Protein AF-A0A149TUA4-F1 (afdb_monomer)

Radius of gyration: 22.7 Å; Cα contacts (8 Å, |Δi|>4): 464; chains: 1; bounding box: 85×63×54 Å

Solvent-accessible surface area (backbone atoms only — not comparable to full-atom values): 13149 Å² total; per-residue (Å²): 139,83,87,82,83,81,81,80,81,78,75,79,75,77,74,71,76,77,72,70,67,39,55,38,38,35,31,38,40,25,55,57,90,46,49,30,41,34,38,45,24,67,54,89,52,27,40,28,91,85,12,25,35,25,45,64,91,70,74,47,81,43,55,36,37,48,37,44,68,85,44,35,42,36,38,35,92,88,65,31,35,36,47,32,33,51,34,55,94,85,62,83,84,56,40,87,91,70,36,51,24,39,34,42,34,37,35,42,98,95,44,76,36,51,29,46,30,40,58,71,51,68,54,69,33,36,88,68,33,75,48,56,82,45,33,91,57,44,43,68,67,58,33,48,52,47,40,50,27,51,56,20,54,76,66,72,33,56,77,64,20,42,76,30,45,30,67,61,28,37,34,37,68,88,51,98,67,60,48,75,33,72,43,57,67,55,43,52,76,44,36,68,77,53,56,24,75,68,34,48,52,49,51,72,75,34,55,68,60,90,57,55,73,57,97,52,25,38,27,34,52,93,59,39,30,32,28,43,74,73,25,36,38,38,36,47,42,55,134

pLDDT: mean 90.66, std 15.34, range [35.31, 98.75]

Nearest PDB structures (foldseek):
  4ovm-assembly4_G  TM=5.210E-01  e=1.523E-01  Streptomyces carzinostaticus subsp. neocarzinostaticus
  6uad-assembly1_A  TM=5.335E-01  e=2.272E-01  Comamonas testosteroni
  4ovm-assembly5_I  TM=5.066E-01  e=6.727E-01  Streptomyces carzinostaticus subsp. neocarzinostaticus
  5ien-assembly1_A  TM=4.820E-01  e=5.668E-01  synthetic construct
  3d9r-assembly2_D  TM=6.944E-01  e=5.259E+00  Pectobacterium atrosepticum

Sequence (239 aa):
MTVFLIGFSTHISCQAHAEDLRAFTDYAGAIGEIPIGMTVFVSGNKIADGSHYYYRKYLKDIPLTGTAGTELHLTEPGGGVFVLHYVDNNSSPVTAENSTGLAGTWSGNGHTLPVKLDLQSGGSYILGRRYADITNKSDAQFEEPIKGFYYATIGGRPADAARFVAFPLRVNTGSPKPLMIHNASELQQKWKSIFSPAWLKALAAASPHDLSTTKGQAMIGAGLAFFGDDGLEVVNAIP

Secondary structure (DSSP, 8-state):
---------------------EEEEEEEEEETTEEEEEEEEEETTEEPTT-EEEETTT--EEE-EEEESSEEEEE-TTS-EEEEEEE-SS-SS--TTT-SEEEEEEEETTEEEEEEEEEEEEEEE-TT-TTTTT-SS-HHHHHHHHHHHHHHHHTT-HHHHGGGEEEEEEEE-SSSSPEEE-SHHHHHHTHHHHS-HHHHHHHHTS-SSS-EEETTEEEETTTTEEEETTEEEEEE---

Foldseek 3Di:
DDDDDDDDDPPPPPPPPPQPKFKKWKKWDDFAHFTKIWIFTDDPFWTDPPTFMDGLVVLDTFHWTATHDQWTWIATPQGKIDTKGFDDDDDPPGDPVRGQWIWGWIDHPNDITTDTIGTDDMDIDRRQCLLVLFDPDGQCVQLPLLVQLLCCLLVVNLLSNQQQADPQAWEAAVDPDTDTRGGSVSCVVCVCVQCPPVLSVLSVVWGSHPFDDDPNWTAINNRQWTAGSRGTRYGYGDD

Organism: NCBI:txid446692

Structure (mmCIF, N/CA/C/O backbone):
data_AF-A0A149TUA4-F1
#
_entry.id   AF-A0A149TUA4-F1
#
loop_
_atom_site.group_PDB
_atom_site.id
_atom_site.type_symbol
_atom_site.label_atom_id
_atom_site.label_alt_id
_atom_site.label_comp_id
_atom_site.label_asym_id
_atom_site.label_entity_id
_atom_site.label_seq_id
_atom_site.pdbx_PDB_ins_code
_atom_site.Cartn_x
_atom_site.Cartn_y
_atom_site.Cartn_z
_atom_site.occupancy
_atom_site.B_iso_or_equiv
_atom_site.auth_seq_id
_atom_site.auth_comp_id
_atom_site.auth_asym_id
_atom_site.auth_atom_id
_atom_site.pdbx_PDB_model_num
ATOM 1 N N . MET A 1 1 ? 63.892 -41.102 17.625 1.00 40.00 1 MET A N 1
ATOM 2 C CA . MET A 1 1 ? 62.924 -40.910 16.526 1.00 40.00 1 MET A CA 1
ATOM 3 C C . MET A 1 1 ? 61.594 -40.600 17.186 1.00 40.00 1 MET A C 1
ATOM 5 O O . MET A 1 1 ? 60.976 -41.498 17.738 1.00 40.00 1 MET A O 1
ATOM 9 N N . THR A 1 2 ? 61.259 -39.316 17.286 1.00 35.31 2 THR A N 1
ATOM 10 C CA . THR A 1 2 ? 60.176 -38.801 18.135 1.00 35.31 2 THR A CA 1
ATOM 11 C C . THR A 1 2 ? 59.091 -38.260 17.217 1.00 35.31 2 THR A C 1
ATOM 13 O O . THR A 1 2 ? 59.350 -37.335 16.452 1.00 35.31 2 THR A O 1
ATOM 16 N N . VAL A 1 3 ? 57.911 -38.877 17.241 1.00 37.59 3 VAL A N 1
ATOM 17 C CA . VAL A 1 3 ? 56.761 -38.482 16.419 1.00 37.59 3 VAL A CA 1
ATOM 18 C C . VAL A 1 3 ? 55.949 -37.452 17.201 1.00 37.59 3 VAL A C 1
ATOM 20 O O . VAL A 1 3 ? 55.395 -37.765 18.251 1.00 37.59 3 VAL A O 1
ATOM 23 N N . PHE A 1 4 ? 55.904 -36.220 16.697 1.00 36.66 4 PHE A N 1
ATOM 24 C CA . PHE A 1 4 ? 55.015 -35.163 17.177 1.00 36.66 4 PHE A CA 1
ATOM 25 C C . PHE A 1 4 ? 53.675 -35.276 16.436 1.00 36.66 4 PHE A C 1
ATOM 27 O O . PHE A 1 4 ? 53.628 -35.108 15.218 1.00 36.66 4 PHE A O 1
ATOM 34 N N . LEU A 1 5 ? 52.590 -35.563 17.159 1.00 39.19 5 LEU A N 1
ATOM 35 C CA . LEU A 1 5 ? 51.223 -35.422 16.652 1.00 39.19 5 LEU A CA 1
ATOM 36 C C . LEU A 1 5 ? 50.785 -33.961 16.820 1.00 39.19 5 LEU A C 1
ATOM 38 O O . LEU A 1 5 ? 50.593 -33.490 17.939 1.00 39.19 5 LEU A O 1
ATOM 42 N N . ILE A 1 6 ? 50.629 -33.251 15.703 1.00 48.09 6 ILE A N 1
ATOM 43 C CA . ILE A 1 6 ? 50.009 -31.923 15.649 1.00 48.09 6 ILE A CA 1
ATOM 44 C C . ILE A 1 6 ? 48.502 -32.140 15.495 1.00 48.09 6 ILE A C 1
ATOM 46 O O . ILE A 1 6 ? 48.032 -32.592 14.452 1.00 48.09 6 ILE A O 1
ATOM 50 N N . GLY A 1 7 ? 47.749 -31.859 16.559 1.00 37.53 7 GLY A N 1
ATOM 51 C CA . GLY A 1 7 ? 46.291 -31.827 16.525 1.00 37.53 7 GLY A CA 1
ATOM 52 C C . GLY A 1 7 ? 45.815 -30.598 15.757 1.00 37.53 7 GLY A C 1
ATOM 53 O O . GLY A 1 7 ? 46.077 -29.468 16.163 1.00 37.53 7 GLY A O 1
ATOM 54 N N . PHE A 1 8 ? 45.122 -30.818 14.641 1.00 41.25 8 PHE A N 1
ATOM 55 C CA . PHE A 1 8 ? 44.414 -29.763 13.928 1.00 41.25 8 PHE A CA 1
ATOM 56 C C . PHE A 1 8 ? 43.138 -29.409 14.695 1.00 41.25 8 PHE A C 1
ATOM 58 O O . PHE A 1 8 ? 42.183 -30.183 14.726 1.00 41.25 8 PHE A O 1
ATOM 65 N N . SER A 1 9 ? 43.119 -28.223 15.300 1.00 40.97 9 SER A N 1
ATOM 66 C CA . SER A 1 9 ? 41.890 -27.580 15.757 1.00 40.97 9 SER A CA 1
ATOM 67 C C . SER A 1 9 ? 41.041 -27.235 14.536 1.00 40.97 9 SER A C 1
ATOM 69 O O . SER A 1 9 ? 41.336 -26.288 13.807 1.00 40.97 9 SER A O 1
ATOM 71 N N . THR A 1 10 ? 39.986 -28.006 14.285 1.00 43.22 10 THR A N 1
ATOM 72 C CA . THR A 1 10 ? 38.950 -27.625 13.325 1.00 43.22 10 THR A CA 1
ATOM 73 C C . THR A 1 10 ? 38.185 -26.444 13.905 1.00 43.22 10 THR A C 1
ATOM 75 O O . THR A 1 10 ? 37.328 -26.608 14.775 1.00 43.22 10 THR A O 1
ATOM 78 N N . HIS A 1 11 ? 38.512 -25.240 13.440 1.00 40.47 11 HIS A N 1
ATOM 79 C CA . HIS A 1 11 ? 37.650 -24.084 13.613 1.00 40.47 11 HIS A CA 1
ATOM 80 C C . HIS A 1 11 ? 36.329 -24.390 12.908 1.00 40.47 11 HIS A C 1
ATOM 82 O O . HIS A 1 11 ? 36.264 -24.454 11.682 1.00 40.47 11 HIS A O 1
ATOM 88 N N . ILE A 1 12 ? 35.278 -24.614 13.694 1.00 44.91 12 ILE A N 1
ATOM 89 C CA . ILE A 1 12 ? 33.906 -24.547 13.206 1.00 44.91 12 ILE A CA 1
ATOM 90 C C . ILE A 1 12 ? 33.696 -23.079 12.843 1.00 44.91 12 ILE A C 1
ATOM 92 O O . ILE A 1 12 ? 33.401 -22.247 13.702 1.00 44.91 12 ILE A O 1
ATOM 96 N N . SER A 1 13 ? 33.928 -22.740 11.576 1.00 40.41 13 SER A N 1
ATOM 97 C CA . SER A 1 13 ? 33.430 -21.502 10.998 1.00 40.41 13 SER A CA 1
ATOM 98 C C . SER A 1 13 ? 31.913 -21.576 11.067 1.00 40.41 13 SER A C 1
ATOM 100 O O . SER A 1 13 ? 31.260 -22.158 10.207 1.00 40.41 13 SER A O 1
ATOM 102 N N . CYS A 1 14 ? 31.355 -21.010 12.133 1.00 37.56 14 CYS A N 1
ATOM 103 C CA . CYS A 1 14 ? 29.968 -20.598 12.169 1.00 37.56 14 CYS A CA 1
ATOM 104 C C . CYS A 1 14 ? 29.835 -19.499 11.106 1.00 37.56 14 CYS A C 1
ATOM 106 O O . CYS A 1 14 ? 30.037 -18.318 11.384 1.00 37.56 14 CYS A O 1
ATOM 108 N N . GLN A 1 15 ? 29.611 -19.894 9.850 1.00 40.25 15 GLN A N 1
ATOM 109 C CA . GLN A 1 15 ? 29.047 -19.003 8.849 1.00 40.25 15 GLN A CA 1
ATOM 110 C C . GLN A 1 15 ? 27.635 -18.694 9.335 1.00 40.25 15 GLN A C 1
ATOM 112 O O . GLN A 1 15 ? 26.679 -19.394 9.014 1.00 40.25 15 GLN A O 1
ATOM 117 N N . ALA A 1 16 ? 27.519 -17.656 10.161 1.00 40.84 16 ALA A N 1
ATOM 118 C CA . ALA A 1 16 ? 26.288 -16.902 10.230 1.00 40.84 16 ALA A CA 1
ATOM 119 C C . ALA A 1 16 ? 25.953 -16.538 8.780 1.00 40.84 16 ALA A C 1
ATOM 121 O O . ALA A 1 16 ? 26.724 -15.833 8.124 1.00 40.84 16 ALA A O 1
ATOM 122 N N . HIS A 1 17 ? 24.865 -17.099 8.251 1.00 40.88 17 HIS A N 1
ATOM 123 C CA . HIS A 1 17 ? 24.243 -16.567 7.053 1.00 40.88 17 HIS A CA 1
ATOM 124 C C . HIS A 1 17 ? 23.962 -15.098 7.365 1.00 40.88 17 HIS A C 1
ATOM 126 O O . HIS A 1 17 ? 23.073 -14.796 8.155 1.00 40.88 17 HIS A O 1
ATOM 132 N N . ALA A 1 18 ? 24.782 -14.1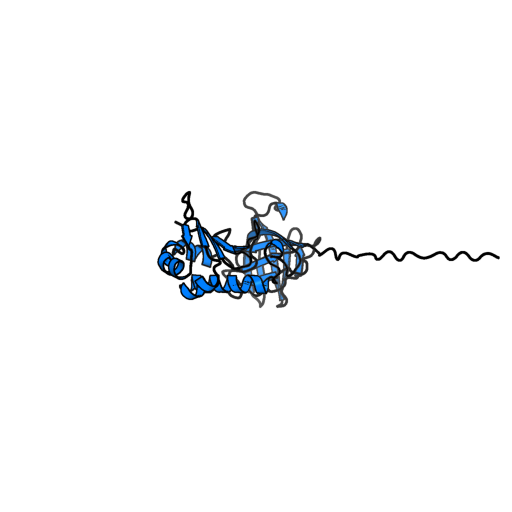92 6.832 1.00 49.19 18 ALA A N 1
ATOM 133 C CA . ALA A 1 18 ? 24.428 -12.789 6.785 1.00 49.19 18 ALA A CA 1
ATOM 134 C C . ALA A 1 18 ? 23.160 -12.742 5.935 1.00 49.19 18 ALA A C 1
ATOM 136 O O . ALA A 1 18 ? 23.211 -12.983 4.729 1.00 49.19 18 ALA A O 1
ATOM 137 N N . GLU A 1 19 ? 22.015 -12.595 6.592 1.00 59.22 19 GLU A N 1
ATOM 138 C CA . GLU A 1 19 ? 20.747 -12.464 5.901 1.00 59.22 19 GLU A CA 1
ATOM 139 C C . GLU A 1 19 ? 20.852 -11.231 4.994 1.00 59.22 19 GLU A C 1
ATOM 141 O O . GLU A 1 19 ? 21.282 -10.160 5.429 1.00 59.22 19 GLU A O 1
ATOM 146 N N . ASP A 1 20 ? 20.564 -11.421 3.705 1.00 83.81 20 ASP A N 1
ATOM 147 C CA . ASP A 1 20 ? 20.766 -10.415 2.662 1.00 83.81 20 ASP A CA 1
ATOM 148 C C . ASP A 1 20 ? 19.682 -9.341 2.792 1.00 83.81 20 ASP A C 1
ATOM 150 O O . ASP A 1 20 ? 18.622 -9.407 2.170 1.00 83.81 20 ASP A O 1
ATOM 154 N N . LEU A 1 21 ? 19.919 -8.404 3.708 1.00 88.94 21 LEU A N 1
ATOM 155 C CA . LEU A 1 21 ? 19.093 -7.233 3.940 1.00 88.94 21 LEU A CA 1
ATOM 156 C C . LEU A 1 21 ? 19.179 -6.319 2.713 1.00 88.94 21 LEU A C 1
ATOM 158 O O . LEU A 1 21 ? 20.246 -5.785 2.405 1.00 88.94 21 LEU A O 1
ATOM 162 N N . ARG A 1 22 ? 18.056 -6.102 2.024 1.00 91.62 22 ARG A N 1
ATOM 163 C CA . ARG A 1 22 ? 18.023 -5.331 0.773 1.00 91.62 22 ARG A CA 1
ATOM 164 C C . ARG A 1 22 ? 17.265 -4.032 0.947 1.00 91.62 22 ARG A C 1
ATOM 166 O O . ARG A 1 22 ? 16.161 -4.032 1.483 1.00 91.62 22 ARG A O 1
ATOM 173 N N . ALA A 1 23 ? 17.851 -2.940 0.466 1.00 94.00 23 ALA A N 1
ATOM 174 C CA . ALA A 1 23 ? 17.181 -1.650 0.422 1.00 94.00 23 ALA A CA 1
ATOM 175 C C . ALA A 1 23 ? 16.084 -1.644 -0.651 1.00 94.00 23 ALA A C 1
ATOM 177 O O . ALA A 1 23 ? 16.308 -2.114 -1.769 1.00 94.00 23 ALA A O 1
ATOM 178 N N . PHE A 1 24 ? 14.925 -1.090 -0.311 1.00 95.44 24 PHE A N 1
ATOM 179 C CA . PHE A 1 24 ? 13.778 -0.975 -1.204 1.00 95.44 24 PHE A CA 1
ATOM 180 C C . PHE A 1 24 ? 13.213 0.443 -1.209 1.00 95.44 24 PHE A C 1
ATOM 182 O O . PHE A 1 24 ? 13.458 1.253 -0.307 1.00 95.44 24 PHE A O 1
ATOM 189 N N . THR A 1 25 ? 12.406 0.721 -2.223 1.00 96.69 25 THR A N 1
ATOM 190 C CA . THR A 1 25 ? 11.562 1.909 -2.295 1.00 96.69 25 THR A CA 1
ATOM 191 C C . THR A 1 25 ? 10.165 1.509 -2.738 1.00 96.69 25 THR A C 1
ATOM 193 O O . THR A 1 25 ? 10.007 0.827 -3.753 1.00 96.69 25 THR A O 1
ATOM 196 N N . ASP A 1 26 ? 9.168 1.932 -1.968 1.00 97.19 26 ASP A N 1
ATOM 197 C CA . ASP A 1 26 ? 7.760 1.719 -2.267 1.00 97.19 26 ASP A CA 1
ATOM 198 C C . ASP A 1 26 ? 7.166 2.959 -2.927 1.00 97.19 26 ASP A C 1
ATOM 200 O O . ASP A 1 26 ? 7.338 4.099 -2.481 1.00 97.19 26 ASP A O 1
ATOM 204 N N . TYR A 1 27 ? 6.378 2.706 -3.957 1.00 97.75 27 TYR A N 1
ATOM 205 C CA . TYR A 1 27 ? 5.646 3.695 -4.715 1.00 97.75 27 TYR A CA 1
ATOM 206 C C . TYR A 1 27 ? 4.181 3.291 -4.836 1.00 97.75 27 TYR A C 1
ATOM 208 O O . TYR A 1 27 ? 3.826 2.109 -4.851 1.00 97.75 27 TYR A O 1
ATOM 216 N N . ALA A 1 28 ? 3.308 4.280 -4.986 1.00 97.50 28 ALA A N 1
ATOM 217 C CA . ALA A 1 28 ? 1.906 4.040 -5.278 1.00 97.50 28 ALA A CA 1
ATOM 218 C C . ALA A 1 28 ? 1.356 5.080 -6.244 1.00 97.50 28 ALA A C 1
ATOM 220 O O . ALA A 1 28 ? 1.743 6.241 -6.216 1.00 97.50 28 ALA A O 1
ATOM 221 N N . GLY A 1 29 ? 0.418 4.670 -7.085 1.00 97.56 29 GLY A N 1
ATOM 222 C CA . GLY A 1 29 ? -0.192 5.565 -8.056 1.00 97.56 29 GLY A CA 1
ATOM 223 C C . GLY A 1 29 ? -0.998 4.776 -9.065 1.00 97.56 29 GLY A C 1
ATOM 224 O O . GLY A 1 29 ? -1.783 3.915 -8.664 1.00 97.56 29 GLY A O 1
ATOM 225 N N . ALA A 1 30 ? -0.831 5.056 -10.355 1.00 98.38 30 ALA A N 1
ATOM 226 C CA . ALA A 1 30 ? -1.639 4.423 -11.389 1.00 98.38 30 ALA A CA 1
ATOM 227 C C . ALA A 1 30 ? -0.905 4.195 -12.716 1.00 98.38 30 ALA A C 1
ATOM 229 O O . ALA A 1 30 ? 0.017 4.929 -13.080 1.00 98.38 30 ALA A O 1
ATOM 230 N N . ILE A 1 31 ? -1.395 3.191 -13.450 1.00 98.06 31 ILE A N 1
ATOM 231 C CA . ILE A 1 31 ? -1.184 3.000 -14.888 1.00 98.06 31 ILE A CA 1
ATOM 232 C C . ILE A 1 31 ? -2.477 3.430 -15.589 1.00 98.06 31 ILE A C 1
ATOM 234 O O . ILE A 1 31 ? -3.511 2.772 -15.449 1.00 98.06 31 ILE A O 1
ATOM 238 N N . GLY A 1 32 ? -2.455 4.548 -16.309 1.00 97.44 32 GLY A N 1
ATOM 239 C CA . GLY A 1 32 ? -3.678 5.231 -16.724 1.00 97.44 32 GLY A CA 1
ATOM 240 C C . GLY A 1 32 ? -4.524 5.572 -15.495 1.00 97.44 32 GLY A C 1
ATOM 241 O O . GLY A 1 32 ? -4.068 6.272 -14.597 1.00 97.44 32 GLY A O 1
ATOM 242 N N . GLU A 1 33 ? -5.738 5.030 -15.431 1.00 96.38 33 GLU A N 1
ATOM 243 C CA . GLU A 1 33 ? -6.638 5.177 -14.276 1.00 96.38 33 GLU A CA 1
ATOM 244 C C . GLU A 1 33 ? -6.591 3.979 -13.314 1.00 96.38 33 GLU A C 1
ATOM 246 O O . GLU A 1 33 ? -7.322 3.945 -12.325 1.00 96.38 33 GLU A O 1
ATOM 251 N N . ILE A 1 34 ? -5.764 2.969 -13.598 1.00 97.19 34 ILE A N 1
ATOM 252 C CA . ILE A 1 34 ? -5.745 1.707 -12.859 1.00 97.19 34 ILE A CA 1
ATOM 253 C C . ILE A 1 34 ? -4.777 1.828 -11.675 1.00 97.19 34 ILE A C 1
ATOM 255 O O . ILE A 1 34 ? -3.568 1.923 -11.905 1.00 97.19 34 ILE A O 1
ATOM 259 N N . PRO A 1 35 ? -5.251 1.773 -10.414 1.00 97.81 35 PRO A N 1
ATOM 260 C CA . PRO A 1 35 ? -4.381 1.955 -9.259 1.00 97.81 35 PRO A CA 1
ATOM 261 C C . PRO A 1 35 ? -3.421 0.780 -9.046 1.00 97.81 35 PRO A C 1
ATOM 263 O O . PRO A 1 35 ? -3.837 -0.387 -9.048 1.00 97.81 35 PRO A O 1
ATOM 266 N N . ILE A 1 36 ? -2.156 1.098 -8.776 1.00 98.50 36 ILE A N 1
ATOM 267 C CA . ILE A 1 36 ? -1.084 0.135 -8.514 1.00 98.50 36 ILE A CA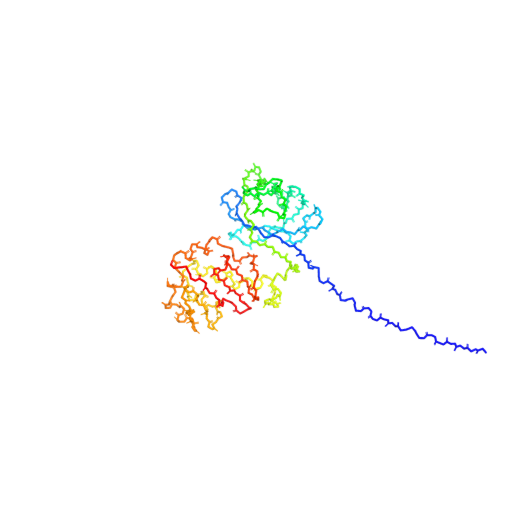 1
ATOM 268 C C . ILE A 1 36 ? -0.265 0.502 -7.268 1.00 98.50 36 ILE A C 1
ATOM 270 O O . ILE A 1 36 ? -0.261 1.655 -6.820 1.00 98.50 36 ILE A O 1
ATOM 274 N N . GLY A 1 37 ? 0.407 -0.497 -6.705 1.00 98.38 37 GLY A N 1
ATOM 275 C CA . GLY A 1 37 ? 1.576 -0.331 -5.840 1.00 98.38 37 GLY A CA 1
ATOM 276 C C . GLY A 1 37 ? 2.803 -0.930 -6.524 1.00 98.38 37 GLY A C 1
ATOM 277 O O . GLY A 1 37 ? 2.657 -1.786 -7.399 1.00 98.38 37 GLY A O 1
ATOM 278 N N . MET A 1 38 ? 3.991 -0.446 -6.179 1.00 98.69 38 MET A N 1
ATOM 279 C CA . MET A 1 38 ? 5.254 -0.919 -6.741 1.00 98.69 38 MET A CA 1
ATOM 280 C C . MET A 1 38 ? 6.351 -0.867 -5.684 1.00 98.69 38 MET A C 1
ATOM 282 O O . MET A 1 38 ? 6.580 0.187 -5.099 1.00 98.69 38 MET A O 1
ATOM 286 N N . THR A 1 39 ? 7.063 -1.974 -5.512 1.00 98.31 39 THR A N 1
ATOM 287 C CA . THR A 1 39 ? 8.256 -2.067 -4.672 1.00 98.31 39 THR A CA 1
ATOM 288 C C . THR A 1 39 ? 9.456 -2.324 -5.565 1.00 98.31 39 THR A C 1
ATOM 290 O O . THR A 1 39 ? 9.487 -3.287 -6.335 1.00 98.31 39 THR A O 1
ATOM 293 N N . VAL A 1 40 ? 10.462 -1.459 -5.468 1.00 97.81 40 VAL A N 1
ATOM 294 C CA . VAL A 1 40 ? 11.685 -1.548 -6.269 1.00 97.81 40 VAL A CA 1
ATOM 295 C C . VAL A 1 40 ? 12.882 -1.779 -5.361 1.00 97.81 40 VAL A C 1
ATOM 297 O O . VAL A 1 40 ? 13.138 -1.002 -4.444 1.00 97.81 40 VAL A O 1
ATOM 300 N N . PHE A 1 41 ? 13.650 -2.820 -5.667 1.00 96.38 41 PHE A N 1
ATOM 301 C CA . PHE A 1 41 ? 14.979 -3.065 -5.123 1.00 96.38 41 PHE A CA 1
ATOM 302 C C . PHE A 1 41 ? 16.013 -2.773 -6.201 1.00 96.38 41 PHE A C 1
ATOM 304 O O . PHE A 1 41 ? 15.938 -3.309 -7.308 1.00 96.38 41 PHE A O 1
ATOM 311 N N . VAL A 1 42 ? 17.012 -1.960 -5.872 1.00 94.12 42 VAL A N 1
ATOM 312 C CA . VAL A 1 42 ? 18.103 -1.631 -6.794 1.00 94.12 42 VAL A CA 1
ATOM 313 C C . VAL A 1 42 ? 19.410 -2.196 -6.254 1.00 94.12 42 VAL A C 1
ATOM 315 O O . VAL A 1 42 ? 19.774 -1.961 -5.104 1.00 94.12 42 VAL A O 1
ATOM 318 N N . SER A 1 43 ? 20.133 -2.937 -7.093 1.00 91.88 43 SER A N 1
ATOM 319 C CA . SER A 1 43 ? 21.490 -3.410 -6.811 1.00 91.88 43 SER A CA 1
ATOM 320 C C . SER A 1 43 ? 22.420 -2.957 -7.933 1.00 91.88 43 SER A C 1
ATOM 322 O O . SER A 1 43 ? 22.356 -3.449 -9.064 1.00 91.88 43 SER A O 1
ATOM 324 N N . GLY A 1 44 ? 23.254 -1.956 -7.643 1.00 90.94 44 GLY A N 1
ATOM 325 C CA . GLY A 1 44 ? 24.031 -1.261 -8.669 1.00 90.94 44 GLY A CA 1
ATOM 326 C C . GLY A 1 44 ? 23.110 -0.574 -9.679 1.00 90.94 44 GLY A C 1
ATOM 327 O O . GLY A 1 44 ? 22.330 0.293 -9.310 1.00 90.94 44 GLY A O 1
ATOM 328 N N . ASN A 1 45 ? 23.188 -0.976 -10.949 1.00 93.25 45 ASN A N 1
ATOM 329 C CA . ASN A 1 45 ? 22.345 -0.461 -12.036 1.00 93.25 45 ASN A CA 1
ATOM 330 C C . ASN A 1 45 ? 21.230 -1.433 -12.464 1.00 93.25 45 ASN A C 1
ATOM 332 O O . ASN A 1 45 ? 20.660 -1.292 -13.550 1.00 93.25 45 ASN A O 1
ATOM 336 N N . LYS A 1 46 ? 20.947 -2.454 -11.649 1.00 96.69 46 LYS A N 1
ATOM 337 C CA . LYS A 1 46 ? 19.958 -3.493 -11.944 1.00 96.69 46 LYS A CA 1
ATOM 338 C C . LYS A 1 46 ? 18.804 -3.459 -10.960 1.00 96.69 46 LYS A C 1
ATOM 340 O O . LYS A 1 46 ? 18.992 -3.210 -9.770 1.00 96.69 46 LYS A O 1
ATOM 345 N N . ILE A 1 47 ? 17.631 -3.798 -11.475 1.00 97.00 47 ILE A N 1
ATOM 346 C CA . ILE A 1 47 ? 16.461 -4.130 -10.670 1.00 97.00 47 ILE A CA 1
ATOM 347 C C . ILE A 1 47 ? 16.686 -5.527 -10.101 1.00 97.00 47 ILE A C 1
ATOM 349 O O . ILE A 1 47 ? 16.902 -6.479 -10.854 1.00 97.00 47 ILE A O 1
ATOM 353 N N . ALA A 1 48 ? 16.720 -5.624 -8.778 1.00 95.19 48 ALA A N 1
ATOM 354 C CA . ALA A 1 48 ? 17.045 -6.849 -8.064 1.00 95.19 48 ALA A CA 1
ATOM 355 C C . ALA A 1 48 ? 15.798 -7.701 -7.794 1.00 95.19 48 ALA A C 1
ATOM 357 O O . ALA A 1 48 ? 14.670 -7.194 -7.772 1.00 95.19 48 ALA A O 1
ATOM 358 N N . ASP A 1 49 ? 16.021 -8.994 -7.539 1.00 93.62 49 ASP A N 1
ATOM 359 C CA . ASP A 1 49 ? 14.960 -9.925 -7.152 1.00 93.62 49 ASP A CA 1
ATOM 360 C C . ASP A 1 49 ? 14.194 -9.409 -5.934 1.00 93.62 49 ASP A C 1
ATOM 362 O O . ASP A 1 49 ? 14.782 -8.844 -5.005 1.00 93.62 49 ASP A O 1
ATOM 366 N N . GLY A 1 50 ? 12.884 -9.643 -5.948 1.00 94.25 50 GLY A N 1
ATOM 367 C CA . GLY A 1 50 ? 11.944 -9.079 -4.987 1.00 94.25 50 GLY A CA 1
ATOM 368 C C . GLY A 1 50 ? 11.268 -7.807 -5.484 1.00 94.25 50 GLY A C 1
ATOM 369 O O . GLY A 1 50 ? 10.233 -7.449 -4.938 1.00 94.25 50 GLY A O 1
ATOM 370 N N . SER A 1 51 ? 11.780 -7.155 -6.533 1.00 98.12 51 SER A N 1
ATOM 371 C CA . SER A 1 51 ? 11.082 -6.027 -7.162 1.00 98.12 51 SER A CA 1
ATOM 372 C C . SER A 1 51 ? 9.810 -6.500 -7.852 1.00 98.12 51 SER A C 1
ATOM 374 O O . SER A 1 51 ? 9.816 -7.519 -8.547 1.00 98.12 51 SER A O 1
ATOM 376 N N . HIS A 1 52 ? 8.719 -5.767 -7.679 1.00 98.69 52 HIS A N 1
ATOM 377 C CA . HIS A 1 52 ? 7.422 -6.122 -8.238 1.00 98.69 52 HIS A CA 1
ATOM 378 C C . HIS A 1 52 ? 6.492 -4.908 -8.290 1.00 98.69 52 HIS A C 1
ATOM 380 O O . HIS A 1 52 ? 6.727 -3.875 -7.662 1.00 98.69 52 HIS A O 1
ATOM 386 N N . TYR A 1 53 ? 5.410 -5.043 -9.045 1.00 98.62 53 TYR A N 1
ATOM 387 C CA . TYR A 1 53 ? 4.237 -4.192 -8.898 1.00 98.62 53 TYR A CA 1
ATOM 388 C C . TYR A 1 53 ? 2.997 -5.061 -8.754 1.00 98.62 53 TYR A C 1
ATOM 390 O O . TYR A 1 53 ? 3.007 -6.248 -9.079 1.00 98.62 53 TYR A O 1
ATOM 398 N N . TYR A 1 54 ? 1.906 -4.466 -8.300 1.00 98.50 54 TYR A N 1
ATOM 399 C CA . TYR A 1 54 ? 0.623 -5.142 -8.225 1.00 98.50 54 TYR A CA 1
ATOM 400 C C . TYR A 1 54 ? -0.508 -4.172 -8.534 1.00 98.50 54 TYR A C 1
ATOM 402 O O . TYR A 1 54 ? -0.477 -2.984 -8.207 1.00 98.50 54 TYR A O 1
ATOM 410 N N . TYR A 1 55 ? -1.575 -4.700 -9.123 1.00 97.69 55 TYR A N 1
ATOM 411 C CA . TYR A 1 55 ? -2.836 -3.976 -9.215 1.00 97.69 55 TYR A CA 1
ATOM 412 C C . TYR A 1 55 ? -3.531 -3.999 -7.859 1.00 97.69 55 TYR A C 1
ATOM 414 O O . TYR A 1 55 ? -3.789 -5.077 -7.318 1.00 97.69 55 TYR A O 1
ATOM 422 N N . ARG A 1 56 ? -3.923 -2.830 -7.336 1.00 95.81 56 ARG A N 1
ATOM 423 C CA . ARG A 1 56 ? -4.570 -2.731 -6.011 1.00 95.81 56 ARG A CA 1
ATOM 424 C C . ARG A 1 56 ? -5.841 -3.569 -5.888 1.00 95.81 56 ARG A C 1
ATOM 426 O O . ARG A 1 56 ? -6.192 -4.012 -4.803 1.00 95.81 56 ARG A O 1
ATOM 433 N N . LYS A 1 57 ? -6.528 -3.813 -7.006 1.00 94.44 57 LYS A N 1
ATOM 434 C CA . LYS A 1 57 ? -7.711 -4.680 -7.046 1.00 94.44 57 LYS A CA 1
ATOM 435 C C . LYS A 1 57 ? -7.387 -6.144 -6.721 1.00 94.44 57 LYS A C 1
ATOM 437 O O . LYS A 1 57 ? -8.237 -6.825 -6.157 1.00 94.44 57 LYS A O 1
ATOM 442 N N . TYR A 1 58 ? -6.209 -6.626 -7.117 1.00 95.62 58 TYR A N 1
ATOM 443 C CA . TYR A 1 58 ? -5.846 -8.043 -7.048 1.00 95.62 58 TYR A CA 1
ATOM 444 C C . TYR A 1 58 ? -4.827 -8.355 -5.952 1.00 95.62 58 TYR A C 1
ATOM 446 O O . TYR A 1 58 ? -4.806 -9.493 -5.497 1.00 95.62 58 TYR A O 1
ATOM 454 N N . LEU A 1 59 ? -4.013 -7.372 -5.537 1.00 96.38 59 LEU A N 1
ATOM 455 C CA . LEU A 1 59 ? -2.975 -7.521 -4.502 1.00 96.38 59 LEU A CA 1
ATOM 456 C C . LEU A 1 59 ? -2.073 -8.739 -4.745 1.00 96.38 59 LEU A C 1
ATOM 458 O O . LEU A 1 59 ? -1.764 -9.502 -3.832 1.00 96.38 59 LEU A O 1
ATOM 462 N N . LYS A 1 60 ? -1.753 -8.958 -6.020 1.00 97.00 60 LYS A N 1
ATOM 463 C CA . LYS A 1 60 ? -0.917 -10.053 -6.479 1.00 97.00 60 LYS A CA 1
ATOM 464 C C . LYS A 1 60 ? 0.303 -9.472 -7.160 1.00 97.00 60 LYS A C 1
ATOM 466 O O . LYS A 1 60 ? 0.151 -8.754 -8.152 1.00 97.00 60 LYS A O 1
ATOM 471 N N . ASP A 1 61 ? 1.460 -9.872 -6.663 1.00 98.00 61 ASP A N 1
ATOM 472 C CA . ASP A 1 61 ? 2.745 -9.440 -7.184 1.00 98.00 61 ASP A CA 1
ATOM 473 C C . ASP A 1 61 ? 2.969 -9.928 -8.603 1.00 98.00 61 ASP A C 1
ATOM 475 O O . ASP A 1 61 ? 2.776 -11.102 -8.947 1.00 98.00 61 ASP A O 1
ATOM 479 N N . ILE A 1 62 ? 3.407 -8.988 -9.424 1.00 98.38 62 ILE A N 1
ATOM 480 C CA . ILE A 1 62 ? 3.916 -9.209 -10.761 1.00 98.38 62 ILE A CA 1
ATOM 481 C C . ILE A 1 62 ? 5.391 -8.809 -10.698 1.00 98.38 62 ILE A C 1
ATOM 483 O O . ILE A 1 62 ? 5.694 -7.623 -10.532 1.00 98.38 62 ILE A O 1
ATOM 487 N N . PRO A 1 63 ? 6.317 -9.782 -10.766 1.00 98.38 63 PRO A N 1
ATOM 488 C CA . PRO A 1 63 ? 7.730 -9.510 -10.564 1.00 98.38 63 PRO A CA 1
ATOM 489 C C . PRO A 1 63 ? 8.263 -8.596 -11.666 1.00 98.38 63 PRO A C 1
ATOM 491 O O . PRO A 1 63 ? 7.831 -8.670 -12.817 1.00 98.38 63 PRO A O 1
ATOM 494 N N . LEU A 1 64 ? 9.218 -7.750 -11.305 1.00 98.62 64 LEU A N 1
ATOM 495 C CA . LEU A 1 64 ? 9.866 -6.804 -12.200 1.00 98.62 64 LEU A CA 1
ATOM 496 C C . LEU A 1 64 ? 11.355 -7.109 -12.295 1.00 98.62 64 LEU A C 1
ATOM 498 O O . LEU A 1 64 ? 12.021 -7.403 -11.305 1.00 98.62 64 LEU A O 1
ATOM 502 N N . THR A 1 65 ? 11.881 -6.991 -13.507 1.00 98.38 65 THR A N 1
ATOM 503 C CA . THR A 1 65 ? 13.317 -7.064 -13.804 1.00 98.38 65 THR A CA 1
ATOM 504 C C . THR A 1 65 ? 13.711 -5.891 -14.690 1.00 98.38 65 THR A C 1
ATOM 506 O O . THR A 1 65 ? 12.838 -5.236 -15.255 1.00 98.38 65 THR A O 1
ATOM 509 N N . GLY A 1 66 ? 15.006 -5.607 -14.829 1.00 97.81 66 GLY A N 1
ATOM 510 C CA . GLY A 1 66 ? 15.480 -4.547 -15.717 1.00 97.81 66 GLY A CA 1
ATOM 511 C C . GLY A 1 66 ? 16.627 -3.730 -15.139 1.00 97.81 66 GLY A C 1
ATOM 512 O O . GLY A 1 66 ? 17.462 -4.256 -14.395 1.00 97.81 66 GLY A O 1
ATOM 513 N N . THR A 1 67 ? 16.682 -2.448 -15.491 1.00 97.88 67 THR A N 1
ATOM 514 C CA . THR A 1 67 ? 17.772 -1.537 -15.115 1.00 97.88 67 THR A CA 1
ATOM 515 C C . THR A 1 67 ? 17.271 -0.300 -14.382 1.00 97.88 67 THR A C 1
ATOM 517 O O . THR A 1 67 ? 16.152 0.167 -14.595 1.00 97.88 67 THR A O 1
ATOM 520 N N . ALA A 1 68 ? 18.138 0.235 -13.525 1.00 95.12 68 ALA A N 1
ATOM 521 C CA . ALA A 1 68 ? 17.944 1.496 -12.825 1.00 95.12 68 ALA A CA 1
ATOM 522 C C . ALA A 1 68 ? 19.150 2.412 -13.076 1.00 95.12 68 ALA A C 1
ATOM 524 O O . ALA A 1 68 ? 20.303 1.998 -12.939 1.00 95.12 68 ALA A O 1
ATOM 525 N N . GLY A 1 69 ? 18.872 3.653 -13.461 1.00 90.75 69 GLY A N 1
ATOM 526 C CA . GLY A 1 69 ? 19.842 4.722 -13.679 1.00 90.75 69 GLY A CA 1
ATOM 527 C C . GLY A 1 69 ? 19.125 6.066 -13.604 1.00 90.75 69 GLY A C 1
ATOM 528 O O . GLY A 1 69 ? 18.299 6.264 -12.725 1.00 90.75 69 GLY A O 1
ATOM 529 N N . THR A 1 70 ? 19.382 6.978 -14.543 1.00 87.75 70 THR A N 1
ATOM 530 C CA . THR A 1 70 ? 18.570 8.207 -14.687 1.00 87.75 70 THR A CA 1
ATOM 531 C C . THR A 1 70 ? 17.108 7.893 -15.029 1.00 87.75 70 THR A C 1
ATOM 533 O O . THR A 1 70 ? 16.201 8.628 -14.650 1.00 87.75 70 THR A O 1
ATOM 536 N N . GLU A 1 71 ? 16.895 6.771 -15.712 1.00 93.62 71 GLU A N 1
ATOM 537 C CA . GLU A 1 71 ? 15.592 6.174 -15.970 1.00 93.62 71 GLU A CA 1
ATOM 538 C C . GLU A 1 71 ? 15.549 4.754 -15.405 1.00 93.62 71 GLU A C 1
ATOM 540 O O . GLU A 1 71 ? 16.578 4.081 -15.270 1.00 93.62 71 GLU A O 1
ATOM 545 N N . LEU A 1 72 ? 14.340 4.290 -15.113 1.00 97.81 72 LEU A N 1
ATOM 546 C CA . LEU A 1 72 ? 14.038 2.909 -14.784 1.00 97.81 72 LEU A CA 1
ATOM 547 C C . LEU A 1 72 ? 13.382 2.262 -15.999 1.00 97.81 72 LEU A C 1
ATOM 549 O O . LEU A 1 72 ? 12.336 2.714 -16.469 1.00 97.81 72 LEU A O 1
ATOM 553 N N . HIS A 1 73 ? 13.989 1.179 -16.472 1.00 98.38 73 HIS A N 1
ATOM 554 C CA . HIS A 1 73 ? 13.452 0.340 -17.540 1.00 98.38 73 HIS A CA 1
ATOM 555 C C . HIS A 1 73 ? 13.076 -0.996 -16.915 1.00 98.38 73 HIS A C 1
ATOM 557 O O . HIS A 1 73 ? 13.961 -1.791 -16.600 1.00 98.38 73 HIS A O 1
ATOM 563 N N . LEU A 1 74 ? 11.781 -1.215 -16.677 1.00 98.62 74 LEU A N 1
ATOM 564 C CA . LEU A 1 74 ? 11.265 -2.376 -15.943 1.00 98.62 74 LEU A CA 1
ATOM 565 C C . LEU A 1 74 ? 10.461 -3.267 -16.885 1.00 98.62 74 LEU A C 1
ATOM 567 O O . LEU A 1 74 ? 9.677 -2.771 -17.684 1.00 98.62 74 LEU A O 1
ATOM 571 N N . THR A 1 75 ? 10.622 -4.580 -16.788 1.00 98.25 75 THR A N 1
ATOM 572 C CA . THR A 1 75 ? 9.895 -5.565 -17.597 1.00 98.25 75 THR A CA 1
ATOM 573 C C . THR A 1 75 ? 9.175 -6.553 -16.693 1.00 98.25 75 THR A C 1
ATOM 575 O O . THR A 1 75 ? 9.779 -7.106 -15.768 1.00 98.25 75 THR A O 1
ATOM 578 N N . GLU A 1 76 ? 7.897 -6.792 -16.981 1.00 96.94 76 GLU A N 1
ATOM 579 C CA . GLU A 1 76 ? 7.088 -7.837 -16.350 1.00 96.94 76 GLU A CA 1
ATOM 580 C C . GLU A 1 76 ? 7.094 -9.130 -17.201 1.00 96.94 76 GLU A C 1
ATOM 582 O O . GLU A 1 76 ? 7.251 -9.061 -18.425 1.00 96.94 76 GLU A O 1
ATOM 587 N N . PRO A 1 77 ? 6.854 -10.323 -16.619 1.00 96.31 77 PRO A N 1
ATOM 588 C CA . PRO A 1 77 ? 6.865 -11.594 -17.356 1.00 96.31 77 PRO A CA 1
ATOM 589 C C . PRO A 1 77 ? 5.901 -11.669 -18.548 1.00 96.31 77 PRO A C 1
ATOM 591 O O . PRO A 1 77 ? 6.127 -12.444 -19.472 1.00 96.31 77 PRO A O 1
ATOM 594 N N . GLY A 1 78 ? 4.824 -10.877 -18.531 1.00 93.06 78 GLY A N 1
ATOM 595 C CA . GLY A 1 78 ? 3.845 -10.785 -19.617 1.00 93.06 78 GLY A CA 1
ATOM 596 C C . GLY A 1 78 ? 4.310 -9.972 -20.831 1.00 93.06 78 GLY A C 1
ATOM 597 O O . GLY A 1 78 ? 3.556 -9.858 -21.794 1.00 93.06 78 GLY A O 1
ATOM 598 N N . GLY A 1 79 ? 5.520 -9.403 -20.800 1.00 94.06 79 GLY A N 1
ATOM 599 C CA . GLY A 1 79 ? 6.071 -8.568 -21.872 1.00 94.06 79 GLY A CA 1
ATOM 600 C C . GLY A 1 79 ? 5.693 -7.086 -21.781 1.00 94.06 79 GLY A C 1
ATOM 601 O O . GLY A 1 79 ? 6.073 -6.316 -22.659 1.00 94.06 79 GLY A O 1
ATOM 602 N N . GLY A 1 80 ? 4.966 -6.680 -20.737 1.00 97.19 80 GLY A N 1
ATOM 603 C CA . GLY A 1 80 ? 4.764 -5.273 -20.403 1.00 97.19 80 GLY A CA 1
ATOM 604 C C . GLY A 1 80 ? 6.072 -4.600 -19.977 1.00 97.19 80 GLY A C 1
ATOM 605 O O . GLY A 1 80 ? 6.893 -5.193 -19.272 1.00 97.19 80 GLY A O 1
ATOM 606 N N . VAL A 1 81 ? 6.273 -3.361 -20.419 1.00 98.38 81 VAL A N 1
ATOM 607 C CA . VAL A 1 81 ? 7.493 -2.585 -20.175 1.00 98.38 81 VAL A CA 1
ATOM 608 C C . VAL A 1 81 ? 7.140 -1.237 -19.573 1.00 98.38 81 VAL A C 1
ATOM 610 O O . VAL A 1 81 ? 6.352 -0.487 -20.145 1.00 98.38 81 VAL A O 1
ATOM 613 N N . PHE A 1 82 ? 7.768 -0.907 -18.450 1.00 98.75 82 PHE A N 1
ATOM 614 C CA . PHE A 1 82 ? 7.780 0.431 -17.885 1.00 98.75 82 PHE A CA 1
ATOM 615 C C . PHE A 1 82 ? 9.037 1.177 -18.328 1.00 98.75 82 PHE A C 1
ATOM 617 O O . PHE A 1 82 ? 10.144 0.650 -18.216 1.00 98.75 82 PHE A O 1
ATOM 624 N N . VAL A 1 83 ? 8.859 2.424 -18.755 1.00 98.44 83 VAL A N 1
ATOM 625 C CA . VAL A 1 83 ? 9.943 3.398 -18.926 1.00 98.44 83 VAL A CA 1
ATOM 626 C C . VAL A 1 83 ? 9.601 4.590 -18.050 1.00 98.44 83 VAL A C 1
ATOM 628 O O . VAL A 1 83 ? 8.649 5.320 -18.347 1.00 98.44 83 VAL A O 1
ATOM 631 N N . LEU A 1 84 ? 10.322 4.736 -16.940 1.00 98.38 84 LEU A N 1
ATOM 632 C CA . LEU A 1 84 ? 10.042 5.711 -15.887 1.00 98.38 84 LEU A CA 1
ATOM 633 C C . LEU A 1 84 ? 11.252 6.606 -15.631 1.00 98.38 84 LEU A C 1
ATOM 635 O O . LEU A 1 84 ? 12.393 6.174 -15.758 1.00 98.38 84 LEU A O 1
ATOM 639 N N . HIS A 1 85 ? 11.002 7.832 -15.201 1.00 96.00 85 HIS A N 1
ATOM 640 C CA . HIS A 1 85 ? 12.010 8.765 -14.715 1.00 96.00 85 HIS A CA 1
ATOM 641 C C . HIS A 1 85 ? 11.598 9.315 -13.351 1.00 96.00 85 HIS A C 1
ATOM 643 O O . HIS A 1 85 ? 10.410 9.373 -13.015 1.00 96.00 85 HIS A O 1
ATOM 649 N N . TYR A 1 86 ? 12.594 9.729 -12.574 1.00 95.12 86 TYR A N 1
ATOM 650 C CA . TYR A 1 86 ? 12.379 10.392 -11.297 1.00 95.12 86 TYR A CA 1
ATOM 651 C C . TYR A 1 86 ? 11.742 11.767 -11.493 1.00 95.12 86 TYR A C 1
ATOM 653 O O . TYR A 1 86 ? 12.164 12.539 -12.357 1.00 95.12 86 TYR A O 1
ATOM 661 N N . VAL A 1 87 ? 10.747 12.086 -10.668 1.00 93.75 87 VAL A N 1
ATOM 662 C CA . VAL A 1 87 ? 10.108 13.408 -10.640 1.00 93.75 87 VAL A CA 1
ATOM 663 C C . VAL A 1 87 ? 10.277 14.076 -9.281 1.00 93.75 87 VAL A C 1
ATOM 665 O O . VAL A 1 87 ? 10.390 13.404 -8.256 1.00 93.75 87 VAL A O 1
ATOM 668 N N . ASP A 1 88 ? 10.311 15.404 -9.283 1.00 86.31 88 ASP A N 1
ATOM 669 C CA . ASP A 1 88 ? 10.208 16.249 -8.098 1.00 86.31 88 ASP A CA 1
ATOM 670 C C . ASP A 1 88 ? 9.484 17.557 -8.467 1.00 86.31 88 ASP A C 1
ATOM 672 O O . ASP A 1 88 ? 9.338 17.892 -9.643 1.00 86.31 88 ASP A O 1
ATOM 676 N N . ASN A 1 89 ? 9.007 18.290 -7.464 1.00 72.44 89 ASN A N 1
ATOM 677 C CA . ASN A 1 89 ? 8.301 19.547 -7.633 1.00 72.44 89 ASN A CA 1
ATOM 678 C C . ASN A 1 89 ? 9.234 20.739 -7.885 1.00 72.44 89 ASN A C 1
ATOM 680 O O . ASN A 1 89 ? 8.744 21.728 -8.418 1.00 72.44 89 ASN A O 1
ATOM 684 N N . ASN A 1 90 ? 10.524 20.699 -7.507 1.00 69.19 90 ASN A N 1
ATOM 685 C CA . ASN A 1 90 ? 11.375 21.905 -7.533 1.00 69.19 90 ASN A CA 1
ATOM 686 C C . ASN A 1 90 ? 12.883 21.680 -7.795 1.00 69.19 90 ASN A C 1
ATOM 688 O O . ASN A 1 90 ? 13.638 22.655 -7.783 1.00 69.19 90 ASN A O 1
ATOM 692 N N . SER A 1 91 ? 13.347 20.451 -8.030 1.00 62.28 91 SER A N 1
ATOM 693 C CA . SER A 1 91 ? 14.779 20.145 -8.198 1.00 62.28 91 SER A CA 1
ATOM 694 C C . SER A 1 91 ? 15.177 19.916 -9.660 1.00 62.28 91 SER A C 1
ATOM 696 O O . SER A 1 91 ? 14.462 19.265 -10.414 1.00 62.28 91 SER A O 1
ATOM 698 N N . SER A 1 92 ? 16.357 20.401 -10.059 1.00 72.25 92 SER A N 1
ATOM 699 C CA . SER A 1 92 ? 17.023 19.988 -11.302 1.00 72.25 92 SER A CA 1
ATOM 700 C C . SER A 1 92 ? 18.543 19.930 -11.086 1.00 72.25 92 SER A C 1
ATOM 702 O O . SER A 1 92 ? 19.119 20.947 -10.688 1.00 72.25 92 SER A O 1
ATOM 704 N N . PRO A 1 93 ? 19.209 18.781 -11.322 1.00 77.81 93 PRO A N 1
ATOM 705 C CA . PRO A 1 93 ? 18.644 17.510 -11.792 1.00 77.81 93 PRO A CA 1
ATOM 706 C C . PRO A 1 93 ? 17.873 16.746 -10.695 1.00 77.81 93 PRO A C 1
ATOM 708 O O . PRO A 1 93 ? 18.201 16.835 -9.510 1.00 77.81 93 PRO A O 1
ATOM 711 N N . VAL A 1 94 ? 16.857 15.977 -11.100 1.00 85.00 94 VAL A N 1
ATOM 712 C CA . VAL A 1 94 ? 16.159 15.024 -10.220 1.00 85.00 94 VAL A CA 1
ATOM 713 C C . VAL A 1 94 ? 16.915 13.695 -10.232 1.00 85.00 94 VAL A C 1
ATOM 715 O O . VAL A 1 94 ? 17.258 13.178 -11.296 1.00 85.00 94 VAL A O 1
ATOM 718 N N . THR A 1 95 ? 17.187 13.156 -9.051 1.00 85.50 95 THR A N 1
ATOM 719 C CA . THR A 1 95 ? 17.877 11.886 -8.814 1.00 85.50 95 THR A CA 1
ATOM 720 C C . THR A 1 95 ? 17.026 10.991 -7.916 1.00 85.50 95 THR A C 1
ATOM 722 O O . THR A 1 95 ? 15.998 11.420 -7.394 1.00 85.50 95 THR A O 1
ATOM 725 N N . ALA A 1 96 ? 17.450 9.744 -7.706 1.00 85.75 96 ALA A N 1
ATOM 726 C CA . ALA A 1 96 ? 16.752 8.824 -6.811 1.00 85.75 96 ALA A CA 1
ATOM 727 C C . ALA A 1 96 ? 16.619 9.379 -5.380 1.00 85.75 96 ALA A C 1
ATOM 729 O O . ALA A 1 96 ? 15.607 9.162 -4.720 1.00 85.75 96 ALA A O 1
ATOM 730 N N . GLU A 1 97 ? 17.622 10.127 -4.915 1.00 85.56 97 GLU A N 1
ATOM 731 C CA . GLU A 1 97 ? 17.731 10.617 -3.539 1.00 85.56 97 GLU A CA 1
ATOM 732 C C . GLU A 1 97 ? 16.831 11.823 -3.239 1.00 85.56 97 GLU A C 1
ATOM 734 O O . GLU A 1 97 ? 16.473 12.034 -2.082 1.00 85.56 97 GLU A O 1
ATOM 739 N N . ASN A 1 98 ? 16.487 12.632 -4.248 1.00 88.25 98 ASN A N 1
ATOM 740 C CA . ASN A 1 98 ? 15.662 13.837 -4.080 1.00 88.25 98 ASN A CA 1
ATOM 741 C C . ASN A 1 98 ? 14.272 13.728 -4.726 1.00 88.25 98 ASN A C 1
ATOM 743 O O . ASN A 1 98 ? 13.509 14.693 -4.716 1.00 88.25 98 ASN A O 1
ATOM 747 N N . SER A 1 99 ? 13.945 12.568 -5.292 1.00 91.75 99 SER A N 1
ATOM 748 C CA . SER A 1 99 ? 12.692 12.356 -5.997 1.00 91.75 99 SER A CA 1
ATOM 749 C C . SER A 1 99 ? 11.497 12.222 -5.055 1.00 91.75 99 SER A C 1
ATOM 751 O O . SER A 1 99 ? 11.573 11.594 -4.000 1.00 91.75 99 SER A O 1
ATOM 753 N N . THR A 1 100 ? 10.353 12.750 -5.485 1.00 94.44 100 THR A N 1
ATOM 754 C CA . THR A 1 100 ? 9.054 12.542 -4.832 1.00 94.44 100 THR A CA 1
ATOM 755 C C . THR A 1 100 ? 8.211 11.463 -5.513 1.00 94.44 100 THR A C 1
ATOM 757 O O . THR A 1 100 ? 7.104 11.178 -5.056 1.00 94.44 100 THR A O 1
ATOM 760 N N . GLY A 1 101 ? 8.709 10.824 -6.576 1.00 96.00 101 GLY A N 1
ATOM 761 C CA . GLY A 1 101 ? 7.953 9.816 -7.311 1.00 96.00 101 GLY A CA 1
ATOM 762 C C . GLY A 1 101 ? 8.559 9.407 -8.652 1.00 96.00 101 GLY A C 1
ATOM 763 O O . GLY A 1 101 ? 9.638 9.837 -9.046 1.00 96.00 101 GLY A O 1
ATOM 764 N N . LEU A 1 102 ?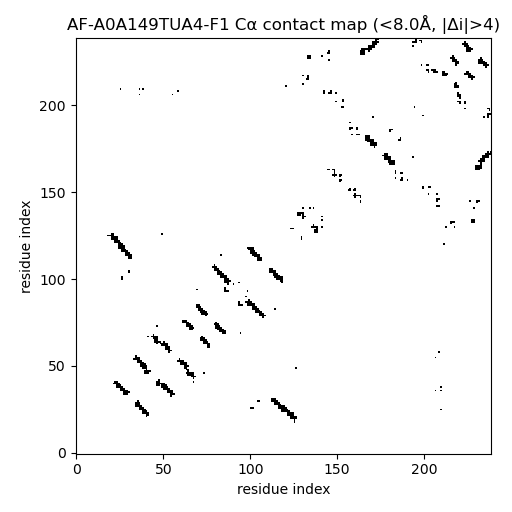 7.825 8.590 -9.396 1.00 97.62 102 LEU A N 1
ATOM 765 C CA . LEU A 1 102 ? 8.181 8.162 -10.744 1.00 97.62 102 LEU A CA 1
ATOM 766 C C . LEU A 1 102 ? 7.073 8.551 -11.722 1.00 97.62 102 LEU A C 1
ATOM 768 O O . LEU A 1 102 ? 5.884 8.418 -11.425 1.00 97.62 102 LEU A O 1
ATOM 772 N N . ALA A 1 103 ? 7.453 8.985 -12.916 1.00 97.56 103 ALA A N 1
ATOM 773 C CA . ALA A 1 103 ? 6.518 9.212 -14.010 1.00 97.56 103 ALA A CA 1
ATOM 774 C C . ALA A 1 103 ? 7.052 8.621 -15.312 1.00 97.56 103 ALA A C 1
ATOM 776 O O . ALA A 1 103 ? 8.253 8.437 -15.481 1.00 97.56 103 ALA A O 1
ATOM 777 N N . GLY A 1 104 ? 6.159 8.314 -16.245 1.00 98.00 104 GLY A N 1
ATOM 778 C CA . GLY A 1 104 ? 6.550 7.788 -17.546 1.00 98.00 104 GLY A CA 1
ATOM 779 C C . GLY A 1 104 ? 5.431 7.002 -18.196 1.00 98.00 104 GLY A C 1
ATOM 780 O O . GLY A 1 104 ? 4.284 7.454 -18.219 1.00 98.00 104 GLY A O 1
ATOM 781 N N . THR A 1 105 ? 5.755 5.834 -18.740 1.00 98.56 105 THR A N 1
ATOM 782 C CA . THR A 1 105 ? 4.780 5.001 -19.448 1.00 98.56 105 THR A CA 1
ATOM 783 C C . THR A 1 105 ? 4.915 3.531 -19.102 1.00 98.56 105 THR A C 1
ATOM 785 O O . THR A 1 105 ? 5.994 3.058 -18.753 1.00 98.56 105 THR A O 1
ATOM 788 N N . TRP A 1 106 ? 3.805 2.818 -19.246 1.00 98.62 106 TRP A N 1
ATOM 789 C CA . TRP A 1 106 ? 3.756 1.370 -19.367 1.00 98.62 106 TRP A CA 1
ATOM 790 C C . TRP A 1 106 ? 3.280 1.032 -20.777 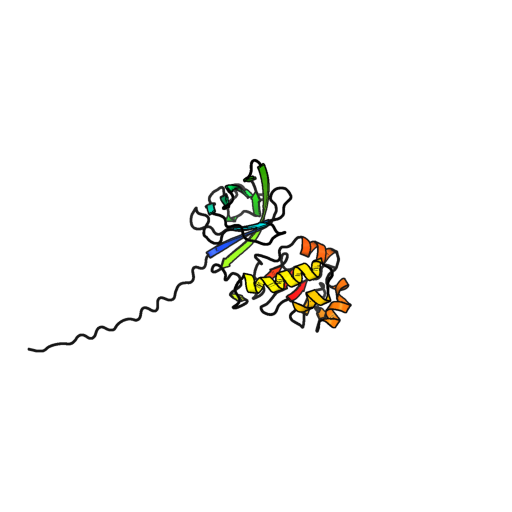1.00 98.62 106 TRP A C 1
ATOM 792 O O . TRP A 1 106 ? 2.325 1.643 -21.260 1.00 98.62 106 TRP A O 1
ATOM 802 N N . SER A 1 107 ? 3.924 0.073 -21.434 1.00 98.19 107 SER A N 1
ATOM 803 C CA . SER A 1 107 ? 3.518 -0.429 -22.747 1.00 98.19 107 SER A CA 1
ATOM 804 C C . SER A 1 107 ? 3.368 -1.942 -22.728 1.00 98.19 107 SER A C 1
ATOM 806 O O . SER A 1 107 ? 4.278 -2.641 -22.298 1.00 98.19 107 SER A O 1
ATOM 808 N N . GLY A 1 108 ? 2.250 -2.456 -23.232 1.00 95.62 108 GLY A N 1
ATOM 809 C CA . GLY A 1 108 ? 1.959 -3.888 -23.281 1.00 95.62 108 GLY A CA 1
ATOM 810 C C . GLY A 1 108 ? 0.706 -4.175 -24.102 1.00 95.62 108 GLY A C 1
ATOM 811 O O . GLY A 1 108 ? -0.210 -3.355 -24.164 1.00 95.62 108 GLY A O 1
ATOM 812 N N . ASN A 1 109 ? 0.665 -5.331 -24.773 1.00 91.50 109 ASN A N 1
ATOM 813 C CA . ASN A 1 109 ? -0.469 -5.761 -25.606 1.00 91.50 109 ASN A CA 1
ATOM 814 C C . ASN A 1 109 ? -0.928 -4.716 -26.650 1.00 91.50 109 ASN A C 1
ATOM 816 O O . ASN A 1 109 ? -2.118 -4.577 -26.912 1.00 91.50 109 ASN A O 1
ATOM 820 N N . GLY A 1 110 ? 0.009 -3.959 -27.232 1.00 92.75 110 GLY A N 1
ATOM 821 C CA . GLY A 1 110 ? -0.291 -2.925 -28.233 1.00 92.75 110 GLY A CA 1
ATOM 822 C C . GLY A 1 110 ? -0.825 -1.602 -27.669 1.00 92.75 110 GLY A C 1
ATOM 823 O O . GLY A 1 110 ? -1.184 -0.719 -28.445 1.00 92.75 110 GLY A O 1
ATOM 824 N N . HIS A 1 111 ? -0.860 -1.441 -26.346 1.00 95.62 111 HIS A N 1
ATOM 825 C CA . HIS A 1 111 ? -1.260 -0.206 -25.678 1.00 95.62 111 HIS A CA 1
ATOM 826 C C . HIS A 1 111 ? -0.075 0.455 -24.982 1.00 95.62 111 HIS A C 1
ATOM 828 O O . HIS A 1 111 ? 0.807 -0.232 -24.473 1.00 95.62 111 HIS A O 1
ATOM 834 N N . THR A 1 112 ? -0.116 1.784 -24.898 1.00 98.25 112 THR A N 1
ATOM 835 C CA . THR A 1 112 ? 0.780 2.587 -24.063 1.00 98.25 112 THR A CA 1
ATOM 836 C C . THR A 1 112 ? -0.069 3.468 -23.160 1.00 98.25 112 THR A C 1
ATOM 838 O O . THR A 1 112 ? -0.949 4.186 -23.634 1.00 98.25 112 THR A O 1
ATOM 841 N N . LEU A 1 113 ? 0.178 3.393 -21.856 1.00 98.44 113 LEU A N 1
ATOM 842 C CA . LEU A 1 113 ? -0.560 4.118 -20.829 1.00 98.44 113 LEU A CA 1
ATOM 843 C C . LEU A 1 113 ? 0.402 4.984 -20.008 1.00 98.44 113 LEU A C 1
ATOM 845 O O . LEU A 1 113 ? 1.521 4.545 -19.727 1.00 98.44 113 LEU A O 1
ATOM 849 N N . PRO A 1 114 ? -0.011 6.199 -19.605 1.00 98.56 114 PRO A N 1
ATOM 850 C CA . PRO A 1 114 ? 0.801 7.031 -18.731 1.00 98.56 114 PRO A CA 1
ATOM 851 C C . PRO A 1 114 ? 0.918 6.386 -17.350 1.00 98.56 114 PRO A C 1
ATOM 853 O O . PRO A 1 114 ? -0.030 5.780 -16.854 1.00 98.56 114 PRO A O 1
ATOM 856 N N . VAL A 1 115 ? 2.073 6.545 -16.719 1.00 98.75 115 VAL A N 1
ATOM 857 C CA . VAL A 1 115 ? 2.334 6.085 -15.356 1.00 98.75 115 VAL A CA 1
ATOM 858 C C . VAL A 1 115 ? 2.682 7.288 -14.501 1.00 98.75 115 VAL A C 1
ATOM 860 O O . VAL A 1 115 ? 3.523 8.104 -14.882 1.00 98.75 115 VAL A O 1
ATOM 863 N N . LYS A 1 116 ? 2.034 7.382 -13.342 1.00 98.31 116 LYS A N 1
ATOM 864 C CA . LYS A 1 116 ? 2.377 8.338 -12.292 1.00 98.31 116 LYS A CA 1
ATOM 865 C C . LYS A 1 116 ? 2.351 7.620 -10.956 1.00 98.31 116 LYS A C 1
ATOM 867 O O . LYS A 1 116 ? 1.342 7.007 -10.611 1.00 98.31 116 LYS A O 1
ATOM 872 N N . LEU A 1 117 ? 3.451 7.717 -10.229 1.00 98.12 117 LEU A N 1
ATOM 873 C CA . LEU A 1 117 ? 3.679 7.062 -8.957 1.00 98.12 117 LEU A CA 1
ATOM 874 C C . LEU A 1 117 ? 4.269 8.064 -7.972 1.00 98.12 117 LEU A C 1
ATOM 876 O O . LEU A 1 117 ? 5.259 8.715 -8.282 1.00 98.12 117 LEU A O 1
ATOM 880 N N . ASP A 1 118 ? 3.696 8.145 -6.783 1.00 96.12 118 ASP A N 1
ATOM 881 C CA . ASP A 1 118 ? 4.209 8.947 -5.682 1.00 96.12 118 ASP A CA 1
ATOM 882 C C . ASP A 1 118 ? 5.033 8.049 -4.751 1.00 96.12 118 ASP A C 1
ATOM 884 O O . ASP A 1 118 ? 4.624 6.922 -4.435 1.00 96.12 118 ASP A O 1
ATOM 888 N N . LEU A 1 119 ? 6.181 8.549 -4.295 1.00 94.94 119 LEU A N 1
ATOM 889 C CA . LEU A 1 119 ? 7.006 7.894 -3.282 1.00 94.94 119 LEU A CA 1
ATOM 890 C C . LEU A 1 119 ? 6.191 7.711 -1.995 1.00 94.94 119 LEU A C 1
ATOM 892 O O . LEU A 1 119 ? 5.605 8.666 -1.486 1.00 94.94 119 LEU A O 1
ATOM 896 N N . GLN A 1 120 ? 6.152 6.486 -1.472 1.00 93.75 120 GLN A N 1
ATOM 897 C CA . GLN A 1 120 ? 5.426 6.162 -0.241 1.00 93.75 120 GLN A CA 1
ATOM 898 C C . GLN A 1 120 ? 6.379 5.998 0.936 1.00 93.75 120 GLN A C 1
ATOM 900 O O . GLN A 1 120 ? 6.204 6.629 1.978 1.00 93.75 120 GLN A O 1
ATOM 905 N N . SER A 1 121 ? 7.383 5.143 0.774 1.00 91.94 121 SER A N 1
ATOM 906 C CA . SER A 1 121 ? 8.351 4.839 1.819 1.00 91.94 121 SER A CA 1
ATOM 907 C C . SER A 1 121 ? 9.603 4.200 1.230 1.00 91.94 121 SER A C 1
ATOM 909 O O . SER A 1 121 ? 9.680 3.875 0.045 1.00 91.94 121 SER A O 1
ATOM 911 N N . GLY A 1 122 ? 10.607 4.033 2.076 1.00 91.81 122 GLY A N 1
ATOM 912 C CA . GLY A 1 122 ? 11.788 3.244 1.783 1.00 91.81 122 GLY A CA 1
ATOM 913 C C . GLY A 1 122 ? 12.317 2.643 3.072 1.00 91.81 122 GLY A C 1
ATOM 914 O O . GLY A 1 122 ? 11.943 3.056 4.174 1.00 91.81 122 GLY A O 1
ATOM 915 N N . GLY A 1 123 ? 13.187 1.660 2.933 1.00 93.00 123 GLY A N 1
ATOM 916 C CA . GLY A 1 123 ? 13.771 0.963 4.064 1.00 93.00 123 GLY A CA 1
ATOM 917 C C . GLY A 1 123 ? 14.604 -0.201 3.581 1.00 93.00 123 GLY A C 1
ATOM 918 O O . GLY A 1 123 ? 15.065 -0.214 2.439 1.00 93.00 123 GLY A O 1
ATOM 919 N N . SER A 1 124 ? 14.776 -1.196 4.438 1.00 93.62 124 SER A N 1
ATOM 920 C CA . SER A 1 124 ? 15.400 -2.445 4.046 1.00 93.62 124 SER A CA 1
ATOM 921 C C . SER A 1 124 ? 14.769 -3.634 4.753 1.00 93.62 124 SER A C 1
ATOM 923 O O . SER A 1 124 ? 14.358 -3.532 5.907 1.00 93.62 124 SER A O 1
ATOM 925 N N . TYR A 1 125 ? 14.671 -4.759 4.049 1.00 93.50 125 TYR A N 1
ATOM 926 C CA . TYR A 1 125 ? 14.219 -6.023 4.624 1.00 93.50 125 TYR A CA 1
ATOM 927 C C . TYR A 1 125 ? 14.809 -7.224 3.880 1.00 93.50 125 TYR A C 1
ATOM 929 O O . TYR A 1 125 ? 15.361 -7.100 2.784 1.00 93.50 125 TYR A O 1
ATOM 937 N N . ILE A 1 126 ? 14.708 -8.396 4.502 1.00 92.06 126 ILE A N 1
ATOM 938 C CA . ILE A 1 126 ? 15.054 -9.683 3.892 1.00 92.06 126 ILE A CA 1
ATOM 939 C C . ILE A 1 126 ? 13.833 -10.180 3.125 1.00 92.06 126 ILE A C 1
ATOM 941 O O . ILE A 1 126 ? 12.729 -10.174 3.665 1.00 92.06 126 ILE A O 1
ATOM 945 N N . LEU A 1 127 ? 14.005 -10.613 1.877 1.00 90.69 127 LEU A N 1
ATOM 946 C CA . LEU A 1 127 ? 12.882 -11.016 1.023 1.00 90.69 127 LEU A CA 1
ATOM 947 C C . LEU A 1 127 ? 11.948 -12.031 1.708 1.00 90.69 127 LEU A C 1
ATOM 949 O O . LEU A 1 127 ? 12.396 -13.032 2.264 1.00 90.69 127 LEU A O 1
ATOM 953 N N . GLY A 1 128 ? 10.639 -11.761 1.652 1.00 91.06 128 GLY A N 1
ATOM 954 C CA . GLY A 1 128 ? 9.602 -12.561 2.316 1.00 91.06 128 GLY A CA 1
ATOM 955 C C . GLY A 1 128 ? 9.506 -12.363 3.835 1.00 91.06 128 GLY A C 1
ATOM 956 O O . GLY A 1 128 ? 8.774 -13.107 4.499 1.00 91.06 128 GLY A O 1
ATOM 957 N N . ARG A 1 129 ? 10.267 -11.404 4.380 1.00 94.38 129 ARG A N 1
ATOM 958 C CA . ARG A 1 129 ? 10.371 -11.051 5.801 1.00 94.38 129 ARG A CA 1
ATOM 959 C C . ARG A 1 129 ? 10.304 -9.531 6.020 1.00 94.38 129 ARG A C 1
ATOM 961 O O . ARG A 1 129 ? 10.950 -9.018 6.935 1.00 94.38 129 ARG A O 1
ATOM 968 N N . ARG A 1 130 ? 9.524 -8.803 5.214 1.00 95.38 130 ARG A N 1
ATOM 969 C CA . ARG A 1 130 ? 9.247 -7.359 5.375 1.00 95.38 130 ARG A CA 1
ATOM 970 C C . ARG A 1 130 ? 8.823 -7.003 6.804 1.00 95.38 130 ARG A C 1
ATOM 972 O O . ARG A 1 130 ? 9.193 -5.947 7.310 1.00 95.38 130 ARG A O 1
ATOM 979 N N . TYR A 1 131 ? 8.080 -7.889 7.467 1.00 97.06 131 TYR A N 1
ATOM 980 C CA . TYR A 1 131 ? 7.516 -7.646 8.802 1.00 97.06 131 TYR A CA 1
ATOM 981 C C . TYR A 1 131 ? 8.272 -8.336 9.950 1.00 97.06 131 TYR A C 1
ATOM 983 O O . TYR A 1 131 ? 7.696 -8.543 11.018 1.00 97.06 131 TYR A O 1
ATOM 991 N N . ALA A 1 132 ? 9.549 -8.690 9.760 1.00 94.94 132 ALA A N 1
ATOM 992 C CA . ALA A 1 132 ? 10.336 -9.437 10.752 1.00 94.94 132 ALA A CA 1
ATOM 993 C C . ALA A 1 132 ? 10.433 -8.759 12.133 1.00 94.94 132 ALA A C 1
ATOM 995 O O . ALA A 1 132 ? 10.483 -9.452 13.146 1.00 94.94 132 ALA A O 1
ATOM 996 N N . ASP A 1 133 ? 10.398 -7.424 12.186 1.00 93.12 133 ASP A N 1
ATOM 997 C CA . ASP A 1 133 ? 10.427 -6.656 13.442 1.00 93.12 133 ASP A CA 1
ATOM 998 C C . ASP A 1 133 ? 9.092 -6.678 14.210 1.00 93.12 133 ASP A C 1
ATOM 1000 O O . ASP A 1 133 ? 9.006 -6.185 15.335 1.00 93.12 133 ASP A O 1
ATOM 1004 N N . ILE A 1 134 ? 8.033 -7.203 13.591 1.00 97.12 134 ILE A N 1
ATOM 1005 C CA . ILE A 1 134 ? 6.669 -7.249 14.134 1.00 97.12 134 ILE A CA 1
ATOM 1006 C C . ILE A 1 134 ? 6.289 -8.688 14.466 1.00 97.12 134 ILE A C 1
ATOM 1008 O O . ILE A 1 134 ? 5.656 -8.951 15.485 1.00 97.12 134 ILE A O 1
ATOM 1012 N N . THR A 1 135 ? 6.640 -9.625 13.585 1.00 96.88 135 THR A N 1
ATOM 1013 C CA . THR A 1 135 ? 6.123 -10.989 13.618 1.00 96.88 135 THR A CA 1
ATOM 1014 C C . THR A 1 135 ? 7.122 -12.012 13.093 1.00 96.88 135 THR A C 1
ATOM 1016 O O . THR A 1 135 ? 7.968 -11.737 12.244 1.00 96.88 135 THR A O 1
ATOM 1019 N N . ASN A 1 136 ? 6.949 -13.258 13.537 1.00 95.81 136 ASN A N 1
ATOM 1020 C CA . ASN A 1 136 ? 7.631 -14.411 12.958 1.00 95.81 136 ASN A CA 1
ATOM 1021 C C . ASN A 1 136 ? 6.905 -15.012 11.741 1.00 95.81 136 ASN A C 1
ATOM 1023 O O . ASN A 1 136 ? 7.456 -15.912 11.103 1.00 95.81 136 ASN A O 1
ATOM 1027 N N . LYS A 1 137 ? 5.707 -14.536 11.388 1.00 96.00 137 LYS A N 1
ATOM 1028 C CA . LYS A 1 137 ? 4.937 -14.983 10.213 1.00 96.00 137 LYS A CA 1
ATOM 1029 C C . LYS A 1 137 ? 5.644 -14.595 8.904 1.00 96.00 137 LYS A C 1
ATOM 1031 O O . LYS A 1 137 ? 6.440 -13.662 8.874 1.00 96.00 137 LYS A O 1
ATOM 1036 N N . SER A 1 138 ? 5.377 -15.318 7.814 1.00 95.62 138 SER A N 1
ATOM 1037 C CA . SER A 1 138 ? 5.738 -14.822 6.472 1.00 95.62 138 SER A CA 1
ATOM 1038 C C . SER A 1 138 ? 4.919 -13.581 6.117 1.00 95.62 138 SER A C 1
ATOM 1040 O O . SER A 1 138 ? 3.828 -13.394 6.662 1.00 95.62 138 SER A O 1
ATOM 1042 N N . ASP A 1 139 ? 5.397 -12.779 5.164 1.00 96.00 139 ASP A N 1
ATOM 1043 C CA . ASP A 1 139 ? 4.701 -11.551 4.758 1.00 96.00 139 ASP A CA 1
ATOM 1044 C C . ASP A 1 139 ? 3.247 -11.810 4.340 1.00 96.00 139 ASP A C 1
ATO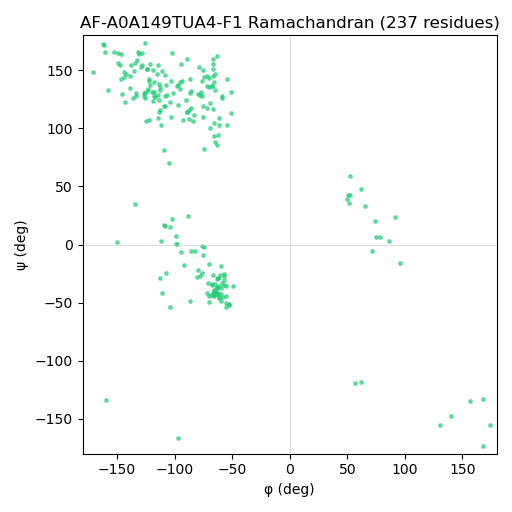M 1046 O O . ASP A 1 139 ? 2.328 -11.153 4.826 1.00 96.00 139 ASP A O 1
ATOM 1050 N N . ALA A 1 140 ? 3.010 -12.855 3.543 1.00 95.12 140 ALA A N 1
ATOM 1051 C CA . ALA A 1 140 ? 1.664 -13.244 3.129 1.00 95.12 140 ALA A CA 1
ATOM 1052 C C . ALA A 1 140 ? 0.766 -13.652 4.312 1.00 95.12 140 ALA A C 1
ATOM 1054 O O . ALA A 1 140 ? -0.400 -13.270 4.365 1.00 95.12 140 ALA A O 1
ATOM 1055 N N . GLN A 1 141 ? 1.298 -14.412 5.276 1.00 96.62 141 GLN A N 1
ATOM 1056 C CA . GLN A 1 141 ? 0.540 -14.830 6.462 1.00 96.62 141 GLN A CA 1
ATOM 1057 C C . GLN A 1 141 ? 0.207 -13.656 7.383 1.00 96.62 141 GLN A C 1
ATOM 1059 O O . GLN A 1 141 ? -0.847 -13.664 8.017 1.00 96.62 141 GLN A O 1
ATOM 1064 N N . PHE A 1 142 ? 1.106 -12.678 7.483 1.00 98.12 142 PHE A N 1
ATOM 1065 C CA . PHE A 1 142 ? 0.889 -11.481 8.284 1.00 98.12 142 PHE A CA 1
ATOM 1066 C C . PHE A 1 142 ? -0.143 -10.547 7.647 1.00 98.12 142 PHE A C 1
ATOM 1068 O O . PHE A 1 142 ? -1.020 -10.034 8.336 1.00 98.12 142 PHE A O 1
ATOM 1075 N N . GLU A 1 143 ? -0.091 -10.361 6.330 1.00 98.06 143 GLU A N 1
ATOM 1076 C CA . GLU A 1 143 ? -1.021 -9.472 5.635 1.00 98.06 143 GLU A CA 1
ATOM 1077 C C . GLU A 1 143 ? -2.424 -10.047 5.447 1.00 98.06 143 GLU A C 1
ATOM 1079 O O . GLU A 1 143 ? -3.376 -9.283 5.307 1.00 98.06 143 GLU A O 1
ATOM 1084 N N . GLU A 1 144 ? -2.596 -11.368 5.430 1.00 97.06 144 GLU A N 1
ATOM 1085 C CA . GLU A 1 144 ? -3.908 -11.994 5.227 1.00 97.06 144 GLU A CA 1
ATOM 1086 C C . GLU A 1 144 ? -5.001 -11.479 6.195 1.00 97.06 144 GLU A C 1
ATOM 1088 O O . GLU A 1 144 ? -6.051 -11.026 5.722 1.00 97.06 144 GLU A O 1
ATOM 1093 N N . PRO A 1 145 ? -4.802 -11.443 7.531 1.00 97.31 145 PRO A N 1
ATOM 1094 C CA . PRO A 1 145 ? -5.784 -10.840 8.435 1.00 97.31 145 PRO A CA 1
ATOM 1095 C C . PRO A 1 145 ? -5.979 -9.333 8.198 1.00 97.31 145 PRO A C 1
ATOM 1097 O O . PRO A 1 145 ? -7.083 -8.820 8.390 1.00 97.31 145 PRO A O 1
ATOM 1100 N N . ILE A 1 146 ? -4.950 -8.621 7.732 1.00 98.31 146 ILE A N 1
ATOM 1101 C CA . ILE A 1 146 ? -5.030 -7.191 7.407 1.00 98.31 146 ILE A CA 1
ATOM 1102 C C . ILE A 1 146 ? -5.931 -6.967 6.184 1.00 98.31 146 ILE A C 1
ATOM 1104 O O . ILE A 1 146 ? -6.814 -6.103 6.204 1.00 98.31 146 ILE A O 1
ATOM 1108 N N . LYS A 1 147 ? -5.780 -7.796 5.145 1.00 98.06 147 LYS A N 1
ATOM 1109 C CA . LYS A 1 147 ? -6.666 -7.840 3.970 1.00 98.06 147 LYS A CA 1
ATOM 1110 C C . LYS A 1 147 ? -8.097 -8.176 4.395 1.00 98.06 147 LYS A C 1
ATOM 1112 O O . LYS A 1 147 ? -9.042 -7.511 3.965 1.00 98.06 147 LYS A O 1
ATOM 1117 N N . GLY A 1 148 ? -8.261 -9.133 5.308 1.00 97.88 148 GLY A N 1
ATOM 1118 C CA . GLY A 1 148 ? -9.546 -9.468 5.924 1.00 97.88 148 GLY A CA 1
ATOM 1119 C C . GLY A 1 148 ? -10.226 -8.264 6.584 1.00 97.88 148 GLY A C 1
ATOM 1120 O O . GLY A 1 148 ? -11.385 -7.960 6.276 1.00 97.88 148 GLY A O 1
ATOM 1121 N N . PHE A 1 149 ? -9.498 -7.529 7.430 1.00 98.38 149 PHE A N 1
ATOM 1122 C CA . PHE A 1 149 ? -9.987 -6.296 8.050 1.00 98.38 149 PHE A CA 1
ATOM 1123 C C . PHE A 1 149 ? -10.368 -5.245 7.004 1.00 98.38 149 PHE A C 1
ATOM 1125 O O . PHE A 1 149 ? -11.462 -4.676 7.072 1.00 98.38 149 PHE A O 1
ATOM 1132 N N . TYR A 1 150 ? -9.493 -5.003 6.026 1.00 98.31 150 TYR A N 1
ATOM 1133 C CA . TYR A 1 150 ? -9.701 -4.025 4.961 1.00 98.31 150 TYR A CA 1
ATOM 1134 C C . TYR A 1 150 ? -11.015 -4.284 4.212 1.00 98.31 150 TYR A C 1
ATOM 1136 O O . TYR A 1 150 ? -11.885 -3.410 4.149 1.00 98.31 150 TYR A O 1
ATOM 1144 N N . TYR A 1 151 ? -11.216 -5.505 3.707 1.00 97.56 151 TYR A N 1
ATOM 1145 C CA . TYR A 1 151 ? -12.407 -5.848 2.924 1.00 97.56 151 TYR A CA 1
ATOM 1146 C C . TYR A 1 151 ? -13.686 -5.910 3.763 1.00 97.56 151 TYR A C 1
ATOM 1148 O O . TYR A 1 151 ? -14.771 -5.598 3.264 1.00 97.56 151 TYR A O 1
ATOM 1156 N N . ALA A 1 152 ? -13.603 -6.318 5.030 1.00 98.19 152 ALA A N 1
ATOM 1157 C CA . ALA A 1 152 ? -14.749 -6.260 5.933 1.00 98.19 152 ALA A CA 1
ATOM 1158 C C . ALA A 1 152 ? -15.158 -4.808 6.221 1.00 98.19 152 ALA A C 1
ATOM 1160 O O . ALA A 1 152 ? -16.347 -4.482 6.184 1.00 98.19 152 ALA A O 1
ATOM 1161 N N . THR A 1 153 ? -14.178 -3.928 6.424 1.00 97.69 153 THR A N 1
ATOM 1162 C CA . THR A 1 153 ? -14.400 -2.520 6.767 1.00 97.69 153 THR A CA 1
ATOM 1163 C C . THR A 1 153 ? -14.983 -1.735 5.596 1.00 97.69 153 THR A C 1
ATOM 1165 O O . THR A 1 153 ? -16.028 -1.101 5.752 1.00 97.69 153 THR A O 1
ATOM 1168 N N . ILE A 1 154 ? -14.391 -1.854 4.402 1.00 96.12 154 ILE A N 1
ATOM 1169 C CA . ILE A 1 154 ? -14.930 -1.257 3.167 1.00 96.12 154 ILE A CA 1
ATOM 1170 C C . ILE A 1 154 ? -16.312 -1.829 2.824 1.00 96.12 154 ILE A C 1
ATOM 1172 O O . ILE A 1 154 ? -17.188 -1.100 2.366 1.00 96.12 154 ILE A O 1
ATOM 1176 N N . GLY A 1 155 ? -16.539 -3.116 3.095 1.00 96.38 155 GLY A N 1
ATOM 1177 C CA . GLY A 1 155 ? -17.835 -3.764 2.893 1.00 96.38 155 GLY A CA 1
ATOM 1178 C C . GLY A 1 155 ? -18.908 -3.403 3.927 1.00 96.38 155 GLY A C 1
ATOM 1179 O O . GLY A 1 155 ? -20.020 -3.911 3.819 1.00 96.38 155 GLY A O 1
ATOM 1180 N N . GLY A 1 156 ? -18.603 -2.584 4.941 1.00 95.69 156 GLY A N 1
ATOM 1181 C CA . GLY A 1 156 ? -19.561 -2.220 5.990 1.00 95.69 156 GLY A CA 1
ATOM 1182 C C . GLY A 1 156 ? -19.985 -3.397 6.875 1.00 95.69 156 GLY A C 1
ATOM 1183 O O . GLY A 1 156 ? -21.130 -3.442 7.324 1.00 95.69 156 GLY A O 1
ATOM 1184 N N . ARG A 1 157 ? -19.082 -4.358 7.114 1.00 97.44 157 ARG A N 1
ATOM 1185 C CA . ARG A 1 157 ? -19.331 -5.594 7.877 1.00 97.44 157 ARG A CA 1
ATOM 1186 C C . ARG A 1 157 ? -18.605 -5.549 9.229 1.00 97.44 157 ARG A C 1
ATOM 1188 O O . ARG A 1 157 ? -17.522 -6.119 9.367 1.00 97.44 157 ARG A O 1
ATOM 1195 N N . PRO A 1 158 ? -19.179 -4.885 10.247 1.00 96.38 158 PRO A N 1
ATOM 1196 C CA . PRO A 1 158 ? -18.483 -4.614 11.505 1.00 96.38 158 PRO A CA 1
ATOM 1197 C C . PRO A 1 158 ? -18.197 -5.881 12.322 1.00 96.38 158 PRO A C 1
ATOM 1199 O O . PRO A 1 158 ? -17.156 -5.977 12.967 1.00 96.38 158 PRO A O 1
ATOM 1202 N N . ALA A 1 159 ? -19.089 -6.876 12.269 1.00 96.75 159 ALA A N 1
ATOM 1203 C CA . ALA A 1 159 ? -18.883 -8.160 12.935 1.00 96.75 159 ALA A CA 1
ATOM 1204 C C . ALA A 1 159 ? -17.710 -8.947 12.326 1.00 96.75 159 ALA A C 1
ATOM 1206 O O . ALA A 1 159 ? -16.921 -9.532 13.064 1.00 96.75 159 ALA A O 1
ATOM 1207 N N . ASP A 1 160 ? -17.559 -8.908 10.998 1.00 98.12 160 ASP A N 1
ATOM 1208 C CA . ASP A 1 160 ? -16.447 -9.561 10.303 1.00 98.12 160 ASP A CA 1
ATOM 1209 C C . ASP A 1 160 ? -15.125 -8.846 10.592 1.00 98.12 160 ASP A C 1
ATOM 1211 O O . ASP A 1 160 ? -14.128 -9.495 10.900 1.00 98.12 160 ASP A O 1
ATOM 1215 N N . ALA A 1 161 ? -15.120 -7.511 10.550 1.00 98.25 161 ALA A N 1
ATOM 1216 C CA . ALA A 1 161 ? -13.922 -6.715 10.798 1.00 98.25 161 ALA A CA 1
ATOM 1217 C C . ALA A 1 161 ? -13.392 -6.892 12.227 1.00 98.25 161 ALA A C 1
ATOM 1219 O O . ALA A 1 161 ? -12.183 -6.984 12.426 1.00 98.25 161 ALA A O 1
ATOM 1220 N N . ALA A 1 162 ? -14.287 -7.011 13.214 1.00 98.06 162 ALA A N 1
ATOM 1221 C CA . ALA A 1 162 ? -13.920 -7.200 14.617 1.00 98.06 162 ALA A CA 1
ATOM 1222 C C . ALA A 1 162 ? -13.095 -8.474 14.881 1.00 98.06 162 ALA A C 1
ATOM 1224 O O . ALA A 1 162 ? -12.437 -8.560 15.913 1.00 98.06 162 ALA A O 1
ATOM 1225 N N . ARG A 1 163 ? -13.102 -9.451 13.962 1.00 97.94 163 ARG A N 1
ATOM 1226 C CA . ARG A 1 163 ? -12.303 -10.686 14.059 1.00 97.94 163 ARG A CA 1
ATOM 1227 C C . ARG A 1 163 ? -10.804 -10.456 13.869 1.00 97.94 163 ARG A C 1
ATOM 1229 O O . ARG A 1 163 ? -10.021 -11.333 14.209 1.00 97.94 163 ARG A O 1
ATOM 1236 N N . PHE A 1 164 ? -10.428 -9.310 13.309 1.00 98.38 164 PHE A N 1
ATOM 1237 C CA . PHE A 1 164 ? -9.048 -8.948 12.983 1.00 98.38 164 PHE A CA 1
ATOM 1238 C C . PHE A 1 164 ? -8.511 -7.840 13.900 1.00 98.38 164 PHE A C 1
ATOM 1240 O O . PHE A 1 164 ? -7.544 -7.161 13.557 1.00 98.38 164 PHE A O 1
ATOM 1247 N N . VAL A 1 165 ? -9.174 -7.610 15.036 1.00 98.44 165 VAL A N 1
ATOM 1248 C CA . VAL A 1 165 ? -8.846 -6.549 15.989 1.00 98.44 165 VAL A CA 1
ATOM 1249 C C . VAL A 1 165 ? -8.233 -7.150 17.244 1.00 98.44 165 VAL A C 1
ATOM 1251 O O . VAL A 1 165 ? -8.835 -8.016 17.881 1.00 98.44 165 VAL A O 1
ATOM 1254 N N . ALA A 1 166 ? -7.067 -6.636 17.622 1.00 98.19 166 ALA A N 1
ATOM 1255 C CA . ALA A 1 166 ? -6.432 -6.920 18.895 1.00 98.19 166 ALA A CA 1
ATOM 1256 C C . ALA A 1 166 ? -7.024 -5.976 19.952 1.00 98.19 166 ALA A C 1
ATOM 1258 O O . ALA A 1 166 ? -6.782 -4.768 19.953 1.00 98.19 166 ALA A O 1
ATOM 1259 N N . PHE A 1 167 ? -7.870 -6.516 20.833 1.00 98.06 167 PHE A N 1
ATOM 1260 C CA . PHE A 1 167 ? -8.490 -5.732 21.899 1.00 98.06 167 PHE A CA 1
ATOM 1261 C C . PHE A 1 167 ? -7.593 -5.663 23.153 1.00 98.06 167 PHE A C 1
ATOM 1263 O O . PHE A 1 167 ? -6.999 -6.676 23.522 1.00 98.06 167 PHE A O 1
ATOM 1270 N N . PRO A 1 168 ? -7.547 -4.516 23.865 1.00 98.12 168 PRO A N 1
ATOM 1271 C CA . PRO A 1 168 ? -8.318 -3.301 23.607 1.00 98.12 168 PRO A CA 1
ATOM 1272 C C . PRO A 1 168 ? -7.765 -2.476 22.431 1.00 98.12 168 PRO A C 1
ATOM 1274 O O . PRO A 1 168 ? -6.585 -2.146 22.390 1.00 98.12 168 PRO A O 1
ATOM 1277 N N . LEU A 1 169 ? -8.650 -2.076 21.515 1.00 98.56 169 LEU A N 1
ATOM 1278 C CA . LEU A 1 169 ? -8.318 -1.234 20.368 1.00 98.56 169 LEU A CA 1
ATOM 1279 C C . LEU A 1 169 ? -8.221 0.229 20.806 1.00 98.56 169 LEU A C 1
ATOM 1281 O O . LEU A 1 169 ? -9.155 0.769 21.407 1.00 98.56 169 LEU A O 1
ATOM 1285 N N . ARG A 1 170 ? -7.126 0.898 20.441 1.00 98.06 170 ARG A N 1
ATOM 1286 C CA . ARG A 1 170 ? -6.944 2.336 20.665 1.00 98.06 170 ARG A CA 1
ATOM 1287 C C . ARG A 1 170 ? -7.458 3.141 19.475 1.00 98.06 170 ARG A C 1
ATOM 1289 O O . ARG A 1 170 ? -6.977 2.984 18.358 1.00 98.06 170 ARG A O 1
ATOM 1296 N N . VAL A 1 171 ? -8.367 4.078 19.717 1.00 97.81 171 VAL A N 1
ATOM 1297 C CA . VAL A 1 171 ? -8.865 5.021 18.708 1.00 97.81 171 VAL A CA 1
ATOM 1298 C C . VAL A 1 171 ? -8.424 6.436 19.061 1.00 97.81 171 VAL A C 1
ATOM 1300 O O . VAL A 1 171 ? -8.857 7.021 20.058 1.00 97.81 171 VAL A O 1
ATOM 1303 N N . ASN A 1 172 ? -7.567 7.010 18.224 1.00 96.31 172 ASN A N 1
ATOM 1304 C CA . ASN A 1 172 ? -7.134 8.394 18.360 1.00 96.31 172 ASN A CA 1
ATOM 1305 C C . ASN A 1 172 ? -8.145 9.306 17.670 1.00 96.31 172 ASN A C 1
ATOM 1307 O O . ASN A 1 172 ? -8.333 9.221 16.462 1.00 96.31 172 ASN A O 1
ATOM 1311 N N . THR A 1 173 ? -8.783 10.185 18.437 1.00 88.56 173 THR A N 1
ATOM 1312 C CA . THR A 1 173 ? -9.861 11.077 17.972 1.00 88.56 173 THR A CA 1
ATOM 1313 C C . THR A 1 173 ? -9.424 12.543 17.880 1.00 88.56 173 THR A C 1
ATOM 1315 O O . THR A 1 173 ? -10.253 13.446 17.911 1.00 88.56 173 THR A O 1
ATOM 1318 N N . GLY A 1 174 ? -8.112 12.807 17.887 1.00 82.06 174 GLY A N 1
ATOM 1319 C CA . GLY A 1 174 ? -7.550 14.155 18.059 1.00 82.06 174 GLY A CA 1
ATOM 1320 C C . GLY A 1 174 ? -7.689 14.720 19.482 1.00 82.06 174 GLY A C 1
ATOM 1321 O O . GLY A 1 174 ? -7.136 15.774 19.781 1.00 82.06 174 GLY A O 1
ATOM 1322 N N . SER A 1 175 ? -8.388 14.018 20.382 1.00 83.62 175 SER A N 1
ATOM 1323 C CA . SER A 1 175 ? -8.481 14.373 21.801 1.00 83.62 175 SER A CA 1
ATOM 1324 C C . SER A 1 175 ? -7.225 13.943 22.580 1.00 83.62 175 SER A C 1
ATOM 1326 O O . SER A 1 175 ? -6.609 12.938 22.223 1.00 83.62 175 SER A O 1
ATOM 1328 N N . PRO A 1 176 ? -6.872 14.619 23.696 1.00 84.81 176 PRO A N 1
ATOM 1329 C CA . PRO A 1 176 ? -5.709 14.253 24.516 1.00 84.81 176 PRO A CA 1
ATOM 1330 C C . PRO A 1 176 ? -5.772 12.840 25.107 1.00 84.81 176 PRO A C 1
ATOM 1332 O O . PRO A 1 176 ? -4.740 12.241 25.398 1.00 84.81 176 PRO A O 1
ATOM 1335 N N . LYS A 1 177 ? -6.984 12.310 25.311 1.00 90.75 177 LYS A N 1
ATOM 1336 C CA . LYS A 1 177 ? -7.206 10.937 25.766 1.00 90.75 177 LYS A CA 1
ATOM 1337 C C . LYS A 1 177 ? -7.783 10.124 24.607 1.00 90.75 177 LYS A C 1
ATOM 1339 O O . LYS A 1 177 ? -8.862 10.485 24.132 1.00 90.75 177 LYS A O 1
ATOM 1344 N N . PRO A 1 178 ? -7.105 9.056 24.155 1.00 93.56 178 PRO A N 1
ATOM 1345 C CA . PRO A 1 178 ? -7.665 8.179 23.142 1.00 93.56 178 PRO A CA 1
ATOM 1346 C C . PRO A 1 178 ? -8.882 7.435 23.695 1.00 93.56 178 PRO A C 1
ATOM 1348 O O . PRO A 1 178 ? -8.980 7.161 24.894 1.00 93.56 178 PRO A O 1
ATOM 1351 N N . LEU A 1 179 ? -9.802 7.093 22.802 1.00 95.12 179 LEU A N 1
ATOM 1352 C CA . LEU A 1 179 ? -10.900 6.189 23.102 1.00 95.12 179 LEU A CA 1
ATOM 1353 C C . LEU A 1 179 ? -10.363 4.755 23.082 1.00 95.12 179 LEU A C 1
ATOM 1355 O O . LEU A 1 179 ? -9.731 4.350 22.111 1.00 95.12 179 LEU A O 1
ATOM 1359 N N . MET A 1 180 ? -10.629 3.989 24.135 1.00 97.75 180 MET A N 1
ATOM 1360 C CA . MET A 1 180 ? -10.317 2.562 24.177 1.00 97.75 180 MET A CA 1
ATOM 1361 C C . MET A 1 180 ? -11.589 1.768 23.914 1.00 97.75 180 MET A C 1
ATOM 1363 O O . MET A 1 180 ? -12.613 2.032 24.535 1.00 97.75 180 MET A O 1
ATOM 1367 N N . ILE A 1 181 ? -11.515 0.817 22.992 1.00 98.12 181 ILE A N 1
ATOM 1368 C CA . ILE A 1 181 ? -12.590 -0.121 22.680 1.00 98.12 181 ILE A CA 1
ATOM 1369 C C . ILE A 1 181 ? -12.165 -1.479 23.213 1.00 98.12 181 ILE A C 1
ATOM 1371 O O . ILE A 1 181 ? -11.142 -2.009 22.790 1.00 98.12 181 ILE A O 1
ATOM 1375 N N . HIS A 1 182 ? -12.916 -2.054 24.141 1.00 98.25 182 HIS A N 1
ATOM 1376 C CA . HIS A 1 182 ? -12.454 -3.227 24.886 1.00 98.25 182 HIS A CA 1
ATOM 1377 C C . HIS A 1 182 ? -12.850 -4.563 24.262 1.00 98.25 182 HIS A C 1
ATOM 1379 O O . HIS A 1 182 ? -12.295 -5.593 24.631 1.00 98.25 182 HIS A O 1
ATOM 1385 N N . ASN A 1 183 ? -13.831 -4.577 23.360 1.00 98.31 183 ASN A N 1
ATOM 1386 C CA . ASN A 1 183 ? -14.320 -5.804 22.742 1.00 98.31 183 ASN A CA 1
ATOM 1387 C C . ASN A 1 183 ? -15.098 -5.533 21.446 1.00 98.31 183 ASN A C 1
ATOM 1389 O O . ASN A 1 183 ? -15.448 -4.398 21.112 1.00 98.31 183 ASN A O 1
ATOM 1393 N N . ALA A 1 184 ? -15.425 -6.618 20.745 1.00 98.06 184 ALA A N 1
ATOM 1394 C CA . ALA A 1 184 ? -16.153 -6.586 19.482 1.00 98.06 184 ALA A CA 1
ATOM 1395 C C . ALA A 1 184 ? -17.542 -5.933 19.585 1.00 98.06 184 ALA A C 1
ATOM 1397 O O . ALA A 1 184 ? -17.944 -5.229 18.661 1.00 98.06 184 ALA A O 1
ATOM 1398 N N . SER A 1 185 ? -18.274 -6.134 20.687 1.00 97.88 185 SER A N 1
ATOM 1399 C CA . SER A 1 185 ? -19.604 -5.530 20.863 1.00 97.88 185 SER A CA 1
ATOM 1400 C C . SER A 1 185 ? -19.505 -4.010 20.953 1.00 97.88 185 SER A C 1
ATOM 1402 O O . SER A 1 185 ? -20.268 -3.296 20.304 1.00 97.88 185 SER A O 1
ATOM 1404 N N . GLU A 1 186 ? -18.544 -3.502 21.724 1.00 97.88 186 GLU A N 1
ATOM 1405 C CA . GLU A 1 186 ? -18.303 -2.065 21.830 1.00 97.88 186 GLU A CA 1
ATOM 1406 C C . GLU A 1 186 ? -17.864 -1.467 20.484 1.00 97.88 186 GLU A C 1
ATOM 1408 O O . GLU A 1 186 ? -18.372 -0.417 20.080 1.00 97.88 186 GLU A O 1
ATOM 1413 N N . LEU A 1 187 ? -16.988 -2.162 19.747 1.00 97.81 187 LEU A N 1
ATOM 1414 C CA . LEU A 1 187 ? -16.567 -1.742 18.409 1.00 97.81 187 LEU A CA 1
ATOM 1415 C C . LEU A 1 187 ? -17.760 -1.608 17.458 1.00 97.81 187 LEU A C 1
ATOM 1417 O O . LEU A 1 187 ? -17.876 -0.609 16.752 1.00 97.81 187 LEU A O 1
ATOM 1421 N N . GLN A 1 188 ? -18.664 -2.588 17.459 1.00 96.75 188 GLN A N 1
ATOM 1422 C CA . GLN A 1 188 ? -19.859 -2.574 16.613 1.00 96.75 188 GLN A CA 1
ATOM 1423 C C . GLN A 1 188 ? -20.798 -1.416 16.970 1.00 96.75 188 GLN A C 1
ATOM 1425 O O . GLN A 1 188 ? -21.292 -0.730 16.074 1.00 96.75 188 GLN A O 1
ATOM 1430 N N . GLN A 1 189 ? -21.000 -1.141 18.262 1.00 96.69 189 GLN A N 1
ATOM 1431 C CA . GLN A 1 189 ? -21.826 -0.017 18.722 1.00 96.69 189 GLN A CA 1
ATOM 1432 C C . GLN A 1 189 ? -21.252 1.340 18.293 1.00 96.69 189 GLN A C 1
ATOM 1434 O O . GLN A 1 189 ? -22.004 2.254 17.954 1.00 96.69 189 GLN A O 1
ATOM 1439 N N . LYS A 1 190 ? -19.921 1.473 18.278 1.00 95.19 190 LYS A N 1
ATOM 1440 C CA . LYS A 1 190 ? -19.207 2.715 17.934 1.00 95.19 190 LYS A CA 1
ATOM 1441 C C . LYS A 1 190 ? -18.709 2.752 16.487 1.00 95.19 190 LYS A C 1
ATOM 1443 O O . LYS A 1 190 ? -18.026 3.701 16.097 1.00 95.19 190 LYS A O 1
ATOM 1448 N N . TRP A 1 191 ? -19.086 1.773 15.666 1.00 95.38 191 TRP A N 1
ATOM 1449 C CA . TRP A 1 191 ? -18.528 1.567 14.330 1.00 95.38 191 TRP A CA 1
ATOM 1450 C C . TRP A 1 191 ? -18.581 2.826 13.463 1.00 95.38 191 TRP A C 1
ATOM 1452 O O . TRP A 1 191 ? -17.559 3.282 12.964 1.00 95.38 191 TRP A O 1
ATOM 1462 N N . LYS A 1 192 ? -19.763 3.444 13.353 1.00 93.19 192 LYS A N 1
ATOM 1463 C CA . LYS A 1 192 ? -19.973 4.636 12.513 1.00 93.19 192 LYS A CA 1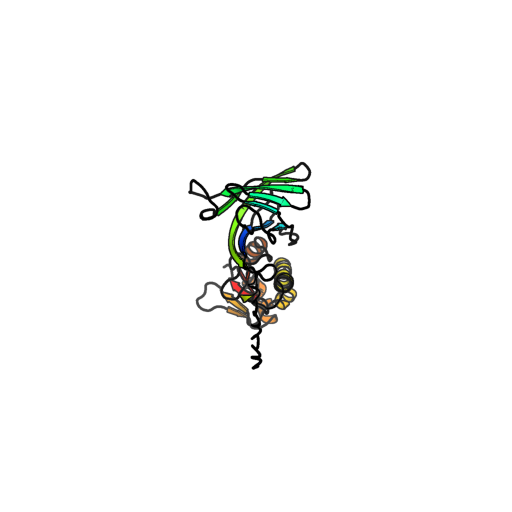
ATOM 1464 C C . LYS A 1 192 ? -19.225 5.877 13.008 1.00 93.19 192 LYS A C 1
ATOM 1466 O O . LYS A 1 192 ? -18.942 6.755 12.204 1.00 93.19 192 LYS A O 1
ATOM 1471 N N . SER A 1 193 ? -18.929 5.960 14.308 1.00 91.12 193 SER A N 1
ATOM 1472 C CA . SER A 1 193 ? -18.134 7.064 14.864 1.00 91.12 193 SER A CA 1
ATOM 1473 C C . SER A 1 193 ? -16.631 6.885 14.658 1.00 91.12 193 SER A C 1
ATOM 1475 O O . SER A 1 193 ? -15.915 7.873 14.589 1.00 91.12 193 SER A O 1
ATOM 1477 N N . ILE A 1 194 ? -16.154 5.641 14.565 1.00 93.94 194 ILE A N 1
ATOM 1478 C CA . ILE A 1 194 ? -14.730 5.332 14.371 1.00 93.94 194 ILE A CA 1
ATOM 1479 C C . ILE A 1 194 ? -14.400 5.342 12.875 1.00 93.94 194 ILE A C 1
ATOM 1481 O O . ILE A 1 194 ? -13.452 5.991 12.443 1.00 93.94 194 ILE A O 1
ATOM 1485 N N . PHE A 1 195 ? -15.221 4.655 12.082 1.00 95.50 195 PHE A N 1
ATOM 1486 C CA . PHE A 1 195 ? -15.060 4.493 10.641 1.00 95.50 195 PHE A CA 1
ATOM 1487 C C . PHE A 1 195 ? -16.061 5.385 9.904 1.00 95.50 195 PHE A C 1
ATOM 1489 O O . PHE A 1 195 ? -17.045 4.920 9.322 1.00 95.50 195 PHE A O 1
ATOM 1496 N N . SER A 1 196 ? -15.824 6.697 9.978 1.00 94.88 196 SER A N 1
ATOM 1497 C CA . SER A 1 196 ? -16.622 7.707 9.281 1.00 94.88 196 SER A CA 1
ATOM 1498 C C . SER A 1 196 ? -16.527 7.543 7.752 1.00 94.88 196 SER A C 1
ATOM 1500 O O . SER A 1 196 ? -15.587 6.920 7.250 1.00 94.88 196 SER A O 1
ATOM 1502 N N . PRO A 1 197 ? -17.446 8.126 6.957 1.00 95.69 197 PRO A N 1
ATOM 1503 C CA . PRO A 1 197 ? -17.335 8.099 5.496 1.00 95.69 197 PRO A CA 1
ATOM 1504 C C . PRO A 1 197 ? -16.003 8.657 4.971 1.00 95.69 197 PRO A C 1
ATOM 1506 O O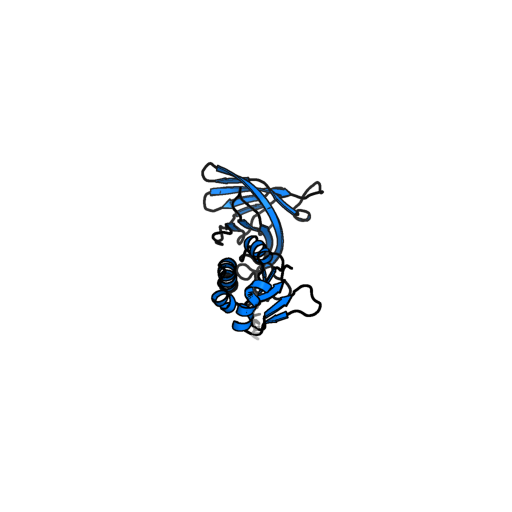 . PRO A 1 197 ? -15.455 8.134 4.001 1.00 95.69 197 PRO A O 1
ATOM 1509 N N . ALA A 1 198 ? -15.454 9.686 5.627 1.00 95.31 198 ALA A N 1
ATOM 1510 C CA . ALA A 1 198 ? -14.144 10.240 5.293 1.00 95.31 198 ALA A CA 1
ATOM 1511 C C . ALA A 1 198 ? -13.019 9.231 5.568 1.00 95.31 198 ALA A C 1
ATOM 1513 O O . ALA A 1 198 ? -12.150 9.031 4.719 1.00 95.31 198 ALA A O 1
ATOM 1514 N N . TRP A 1 199 ? -13.083 8.539 6.708 1.00 96.88 199 TRP A N 1
ATOM 1515 C CA . TRP A 1 199 ? -12.147 7.472 7.051 1.00 96.88 199 TRP A CA 1
ATOM 1516 C C . TRP A 1 199 ? -12.209 6.313 6.048 1.00 96.88 199 TRP A C 1
ATOM 1518 O O . TRP A 1 199 ? -11.178 5.876 5.547 1.00 96.88 199 TRP A O 1
ATOM 1528 N N . LEU A 1 200 ? -13.410 5.860 5.676 1.00 97.06 200 LEU A N 1
ATOM 1529 C CA . LEU A 1 200 ? -13.593 4.791 4.686 1.00 97.06 200 LEU A CA 1
ATOM 1530 C C . LEU A 1 200 ? -13.079 5.192 3.300 1.00 97.06 200 LEU A 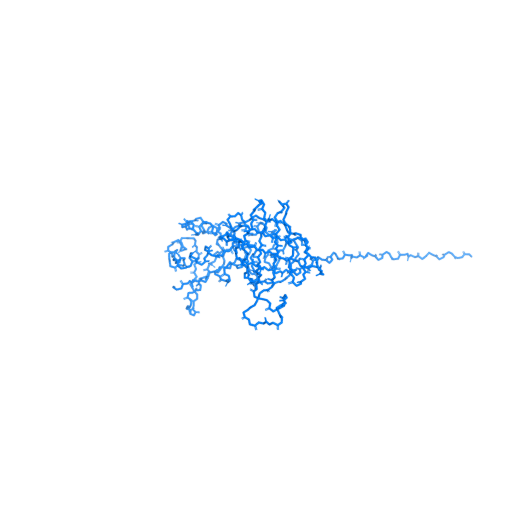C 1
ATOM 1532 O O . LEU A 1 200 ? -12.478 4.371 2.611 1.00 97.06 200 LEU A O 1
ATOM 1536 N N . LYS A 1 201 ? -13.260 6.457 2.901 1.00 96.12 201 LYS A N 1
ATOM 1537 C CA . LYS A 1 201 ? -12.686 6.994 1.661 1.00 96.12 201 LYS A CA 1
ATOM 1538 C C . LYS A 1 201 ? -11.155 6.987 1.700 1.00 96.12 201 LYS A C 1
ATOM 1540 O O . LYS A 1 201 ? -10.536 6.614 0.707 1.00 96.12 201 LYS A O 1
ATOM 1545 N N . ALA A 1 202 ? -10.553 7.366 2.828 1.00 96.31 202 ALA A N 1
ATOM 1546 C CA . ALA A 1 202 ? -9.104 7.299 3.010 1.00 96.31 202 ALA A CA 1
ATOM 1547 C C . ALA A 1 202 ? -8.594 5.849 2.977 1.00 96.31 202 ALA A C 1
ATOM 1549 O O . ALA A 1 202 ? -7.610 5.569 2.296 1.00 96.31 202 ALA A O 1
ATOM 1550 N N . LEU A 1 203 ? -9.300 4.913 3.625 1.00 96.88 203 LEU A N 1
ATOM 1551 C CA . LEU A 1 203 ? -8.962 3.490 3.573 1.00 96.88 203 LEU A CA 1
ATOM 1552 C C . LEU A 1 203 ? -9.049 2.952 2.139 1.00 96.88 203 LEU A C 1
ATOM 1554 O O . LEU A 1 203 ? -8.131 2.277 1.688 1.00 96.88 203 LEU A O 1
ATOM 1558 N N . ALA A 1 204 ? -10.105 3.287 1.394 1.00 95.50 204 ALA A N 1
ATOM 1559 C CA . ALA A 1 204 ? -10.278 2.856 0.005 1.00 95.50 204 ALA A CA 1
ATOM 1560 C C . ALA A 1 204 ? -9.166 3.379 -0.925 1.00 95.50 204 ALA A C 1
ATOM 1562 O O . ALA A 1 204 ? -8.835 2.741 -1.922 1.00 95.50 204 ALA A O 1
ATOM 1563 N N . ALA A 1 205 ? -8.578 4.531 -0.594 1.00 93.75 205 ALA A N 1
ATOM 1564 C CA . ALA A 1 205 ? -7.439 5.103 -1.303 1.00 93.75 205 ALA A CA 1
ATOM 1565 C C . ALA A 1 205 ? -6.085 4.500 -0.879 1.00 93.75 205 ALA A C 1
ATOM 1567 O O . ALA A 1 205 ? -5.068 4.814 -1.500 1.00 93.75 205 ALA A O 1
ATOM 1568 N N . ALA A 1 206 ? -6.053 3.637 0.137 1.00 94.81 206 ALA A N 1
ATOM 1569 C CA . ALA A 1 206 ? -4.861 2.945 0.610 1.00 94.81 206 ALA A CA 1
ATOM 1570 C C . ALA A 1 206 ? -4.816 1.479 0.135 1.00 94.81 206 ALA A C 1
ATOM 1572 O O . ALA A 1 206 ? -5.818 0.918 -0.313 1.00 94.81 206 ALA A O 1
ATOM 1573 N N . SER A 1 207 ? -3.636 0.863 0.240 1.00 96.12 207 SER A N 1
ATOM 1574 C CA . SER A 1 207 ? -3.410 -0.558 -0.048 1.00 96.12 207 SER A CA 1
ATOM 1575 C C . SER A 1 207 ? -3.192 -1.335 1.258 1.00 96.12 207 SER A C 1
ATOM 1577 O O . SER A 1 207 ? -2.465 -0.834 2.117 1.00 96.12 207 SER A O 1
ATOM 1579 N N . PRO A 1 208 ? -3.784 -2.532 1.435 1.00 97.25 208 PRO A N 1
ATOM 1580 C CA . PRO A 1 208 ? -3.493 -3.435 2.551 1.00 97.25 208 PRO A CA 1
ATOM 1581 C C . PRO A 1 208 ? -2.321 -4.399 2.244 1.00 97.25 208 PRO A C 1
ATOM 1583 O O . PRO A 1 208 ? -2.284 -5.504 2.778 1.00 97.25 208 PRO A O 1
ATOM 1586 N N . HIS A 1 209 ? -1.419 -4.024 1.335 1.00 97.75 209 HIS A N 1
ATOM 1587 C CA . HIS A 1 209 ? -0.305 -4.839 0.845 1.00 97.75 209 HIS A CA 1
ATOM 1588 C C . HIS A 1 209 ? 0.947 -3.969 0.707 1.00 97.75 209 HIS A C 1
ATOM 1590 O O . HIS A 1 209 ? 0.806 -2.786 0.380 1.00 97.75 209 HIS A O 1
ATOM 1596 N N . ASP A 1 210 ? 2.123 -4.538 0.977 1.00 96.88 210 ASP A N 1
ATOM 1597 C CA . ASP A 1 210 ? 3.398 -3.815 1.084 1.00 96.88 210 ASP A CA 1
ATOM 1598 C C . ASP A 1 210 ? 3.303 -2.634 2.044 1.00 96.88 210 ASP A C 1
ATOM 1600 O O . ASP A 1 210 ? 3.474 -1.460 1.712 1.00 96.88 210 ASP A O 1
ATOM 1604 N N . LEU A 1 211 ? 2.956 -2.957 3.284 1.00 96.44 211 LEU A N 1
ATOM 1605 C CA . LEU A 1 211 ? 2.742 -1.961 4.311 1.00 96.44 211 LEU A CA 1
ATOM 1606 C C . LEU A 1 211 ? 4.079 -1.436 4.811 1.00 96.44 211 LEU A C 1
ATOM 1608 O O . LEU A 1 211 ? 5.044 -2.173 5.021 1.00 96.44 211 LEU A O 1
ATOM 1612 N N . SER A 1 212 ? 4.107 -0.132 5.052 1.00 93.94 212 SER A N 1
ATOM 1613 C CA . SER A 1 212 ? 5.225 0.489 5.746 1.00 93.94 212 SER A CA 1
ATOM 1614 C C . SER A 1 212 ? 5.196 0.093 7.218 1.00 93.94 212 SER A C 1
ATOM 1616 O O . SER A 1 212 ? 4.122 -0.026 7.816 1.00 93.94 212 SER A O 1
ATOM 1618 N N . THR A 1 213 ? 6.373 -0.079 7.811 1.00 94.19 213 THR A N 1
ATOM 1619 C CA . THR A 1 213 ? 6.522 -0.439 9.220 1.00 94.19 213 THR A CA 1
ATOM 1620 C C . THR A 1 213 ? 7.052 0.740 10.027 1.00 94.19 213 THR A C 1
ATOM 1622 O O . THR A 1 213 ? 7.808 1.582 9.545 1.00 94.19 213 THR A O 1
ATOM 1625 N N . THR A 1 214 ? 6.612 0.850 11.275 1.00 91.75 214 THR A N 1
ATOM 1626 C CA . THR A 1 214 ? 7.099 1.852 12.223 1.00 91.75 214 THR A CA 1
ATOM 1627 C C . THR A 1 214 ? 6.831 1.375 13.642 1.00 91.75 214 THR A C 1
ATOM 1629 O O . THR A 1 214 ? 5.721 0.958 13.957 1.00 91.75 214 THR A O 1
ATOM 1632 N N . LYS A 1 215 ? 7.834 1.471 14.525 1.00 88.88 215 LYS A N 1
ATOM 1633 C CA . LYS A 1 215 ? 7.698 1.183 15.968 1.00 88.88 215 LYS A CA 1
ATOM 1634 C C . LYS A 1 215 ? 7.031 -0.174 16.271 1.00 88.88 215 LYS A C 1
ATOM 1636 O O . LYS A 1 215 ? 6.180 -0.250 17.151 1.00 88.88 215 LYS A O 1
ATOM 1641 N N . GLY A 1 216 ? 7.408 -1.224 15.538 1.00 92.56 216 GLY A N 1
ATOM 1642 C CA . GLY A 1 216 ? 6.862 -2.572 15.739 1.00 92.56 216 GLY A CA 1
ATOM 1643 C C . GLY A 1 216 ? 5.430 -2.760 15.229 1.00 92.56 216 GLY A C 1
ATOM 1644 O O . GLY A 1 216 ? 4.755 -3.686 15.661 1.00 92.56 216 GLY A O 1
ATOM 1645 N N . GLN A 1 217 ? 4.951 -1.902 14.324 1.00 96.94 217 GLN A N 1
ATOM 1646 C CA . GLN A 1 217 ? 3.626 -2.018 13.713 1.00 96.94 217 GLN A CA 1
ATOM 1647 C C . GLN A 1 217 ? 3.691 -1.786 12.203 1.00 96.94 217 GLN A C 1
ATOM 1649 O O . GLN A 1 217 ? 4.504 -0.995 11.723 1.00 96.94 217 GLN A O 1
ATOM 1654 N N . ALA A 1 218 ? 2.800 -2.435 11.459 1.00 97.62 218 ALA A N 1
ATOM 1655 C CA . ALA A 1 218 ? 2.566 -2.176 10.043 1.00 97.62 218 ALA A CA 1
ATOM 1656 C C . ALA A 1 218 ? 1.388 -1.214 9.891 1.00 97.62 218 ALA A C 1
ATOM 1658 O O . ALA A 1 218 ? 0.396 -1.333 10.612 1.00 97.62 218 ALA A O 1
ATOM 1659 N N . MET A 1 219 ? 1.475 -0.259 8.965 1.00 96.44 219 MET A N 1
ATOM 1660 C CA . MET A 1 219 ? 0.452 0.776 8.810 1.00 96.44 219 MET A CA 1
ATOM 1661 C C . MET A 1 219 ? -0.181 0.811 7.421 1.00 96.44 219 MET A C 1
ATOM 1663 O O . MET A 1 219 ? 0.510 0.788 6.405 1.00 96.44 219 MET A O 1
ATOM 1667 N N . ILE A 1 220 ? -1.507 0.965 7.387 1.00 95.62 220 ILE A N 1
ATOM 1668 C CA . ILE A 1 220 ? -2.257 1.289 6.166 1.00 95.62 220 ILE A CA 1
ATOM 1669 C C . ILE A 1 220 ? -2.428 2.808 6.070 1.00 95.62 220 ILE A C 1
ATOM 1671 O O . ILE A 1 220 ? -2.706 3.470 7.071 1.00 95.62 220 ILE A O 1
ATOM 1675 N N . GLY A 1 221 ? -2.315 3.356 4.855 1.00 90.56 221 GLY A N 1
ATOM 1676 C CA . GLY A 1 221 ? -2.760 4.718 4.533 1.00 90.56 221 GLY A CA 1
ATOM 1677 C C . GLY A 1 221 ? -2.030 5.812 5.311 1.00 90.56 221 GLY A C 1
ATOM 1678 O O . GLY A 1 221 ? -2.684 6.668 5.896 1.00 90.56 221 GLY A O 1
ATOM 1679 N N . ALA A 1 222 ? -0.694 5.746 5.358 1.00 87.44 222 ALA A N 1
ATOM 1680 C CA . ALA A 1 222 ? 0.159 6.698 6.080 1.00 87.44 222 ALA A CA 1
ATOM 1681 C C . ALA A 1 222 ? -0.248 6.894 7.558 1.00 87.44 222 ALA A C 1
ATOM 1683 O O . ALA A 1 222 ? -0.288 8.009 8.077 1.00 87.44 222 ALA A O 1
ATOM 1684 N N . GLY A 1 223 ? -0.566 5.790 8.242 1.00 93.62 223 GLY A N 1
ATOM 1685 C CA . GLY A 1 223 ? -0.927 5.799 9.660 1.00 93.62 223 GLY A CA 1
ATOM 1686 C C . GLY A 1 223 ? -2.423 5.936 9.929 1.00 93.62 223 GLY A C 1
ATOM 1687 O O . GLY A 1 223 ? -2.808 6.367 11.010 1.00 93.62 223 GLY A O 1
ATOM 1688 N N . LEU A 1 224 ? -3.288 5.573 8.985 1.00 96.38 224 LEU A N 1
ATOM 1689 C CA . LEU A 1 224 ? -4.734 5.508 9.209 1.00 96.38 224 LEU A CA 1
ATOM 1690 C C . LEU A 1 224 ? -5.101 4.408 10.224 1.00 96.38 224 LEU A C 1
ATOM 1692 O O . LEU A 1 224 ? -5.966 4.594 11.085 1.00 96.38 224 LEU A O 1
ATOM 1696 N N . ALA A 1 225 ? -4.416 3.269 10.126 1.00 97.88 225 ALA A N 1
ATOM 1697 C CA . ALA A 1 225 ? -4.583 2.090 10.966 1.00 97.88 225 ALA A CA 1
ATOM 1698 C C . ALA A 1 225 ? -3.233 1.388 11.161 1.00 97.88 225 ALA A C 1
ATOM 1700 O O . ALA A 1 225 ? -2.451 1.326 10.211 1.00 97.88 225 ALA A O 1
ATOM 1701 N N . PHE A 1 226 ? -2.983 0.854 12.360 1.00 98.44 226 PHE A N 1
ATOM 1702 C CA . PHE A 1 226 ? -1.747 0.153 12.716 1.00 98.44 226 PHE A CA 1
ATOM 1703 C C . PHE A 1 226 ? -2.042 -1.260 13.215 1.00 98.44 226 PHE A C 1
ATOM 1705 O O . PHE A 1 226 ? -2.922 -1.457 14.060 1.00 98.44 226 PHE A O 1
ATOM 1712 N N . PHE A 1 227 ? -1.275 -2.213 12.701 1.00 98.62 227 PHE A N 1
ATOM 1713 C CA . PHE A 1 227 ? -1.392 -3.636 12.974 1.00 98.62 227 PHE A CA 1
ATOM 1714 C C . PHE A 1 227 ? -0.112 -4.144 13.633 1.00 98.62 227 PHE A C 1
ATOM 1716 O O . PHE A 1 227 ? 0.982 -3.913 13.112 1.00 98.62 227 PHE A O 1
ATOM 1723 N N . GLY A 1 228 ? -0.266 -4.824 14.764 1.00 98.12 228 GLY A N 1
ATOM 1724 C CA . GLY A 1 228 ? 0.781 -5.642 15.371 1.00 98.12 228 GLY A CA 1
ATOM 1725 C C . GLY A 1 228 ? 0.611 -7.113 14.993 1.00 98.12 228 GLY A C 1
ATOM 1726 O O . GLY A 1 228 ? -0.168 -7.449 14.098 1.00 98.12 228 GLY A O 1
ATOM 1727 N N . ASP A 1 229 ? 1.321 -8.001 15.691 1.00 97.12 229 ASP A N 1
ATOM 1728 C CA . ASP A 1 229 ? 1.308 -9.444 15.405 1.00 97.12 229 ASP A CA 1
ATOM 1729 C C . ASP A 1 229 ? -0.099 -10.069 15.508 1.00 97.12 229 ASP A C 1
ATOM 1731 O O . ASP A 1 229 ? -0.446 -10.973 14.740 1.00 97.12 229 ASP A O 1
ATOM 1735 N N . ASP A 1 230 ? -0.927 -9.547 16.416 1.00 96.06 230 ASP A N 1
ATOM 1736 C CA . ASP A 1 230 ? -2.249 -10.090 16.745 1.00 96.06 230 ASP A CA 1
ATOM 1737 C C . ASP A 1 230 ? -3.411 -9.433 15.976 1.00 96.06 230 ASP A C 1
ATOM 1739 O O . ASP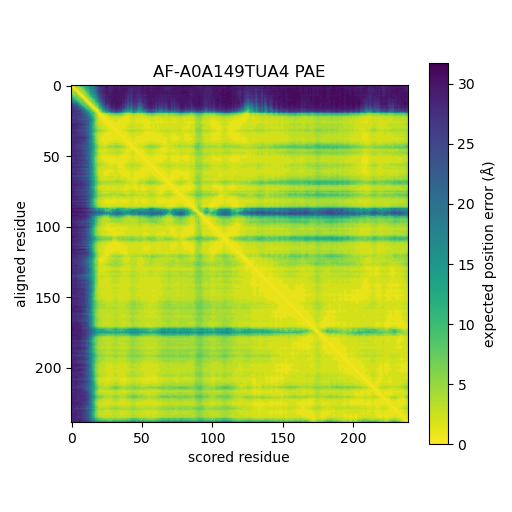 A 1 230 ? -4.551 -9.898 16.058 1.00 96.06 230 ASP A O 1
ATOM 1743 N N . GLY A 1 231 ? -3.151 -8.370 15.208 1.00 97.75 231 GLY A N 1
ATOM 1744 C CA . GLY A 1 231 ? -4.159 -7.675 14.403 1.00 97.75 231 GLY A CA 1
ATOM 1745 C C . GLY A 1 231 ? -4.159 -6.161 14.595 1.00 97.75 231 GLY A C 1
ATOM 1746 O O . GLY A 1 231 ? -3.143 -5.556 14.928 1.00 97.75 231 GLY A O 1
ATOM 1747 N N . LEU A 1 232 ? -5.304 -5.527 14.331 1.00 98.56 232 LEU A N 1
ATOM 1748 C CA . LEU A 1 232 ? -5.466 -4.076 14.435 1.00 98.56 232 LEU A CA 1
ATOM 1749 C C . LEU A 1 232 ? -5.402 -3.623 15.897 1.00 98.56 232 LEU A C 1
ATOM 1751 O O . LEU A 1 232 ? -6.258 -4.001 16.694 1.00 98.56 232 LEU A O 1
ATOM 1755 N N . GLU A 1 233 ? -4.459 -2.740 16.209 1.00 98.31 233 GLU A N 1
ATOM 1756 C CA . GLU A 1 233 ? -4.227 -2.223 17.566 1.00 98.31 233 GLU A CA 1
ATOM 1757 C C . GLU A 1 233 ? -4.562 -0.734 17.696 1.00 98.31 233 GLU A C 1
ATOM 1759 O O . GLU A 1 233 ? -4.937 -0.256 18.773 1.00 98.31 233 GLU A O 1
ATOM 1764 N N . VAL A 1 234 ? -4.430 0.025 16.601 1.00 98.06 234 VAL A N 1
ATOM 1765 C CA . VAL A 1 234 ? -4.651 1.475 16.598 1.00 98.06 234 VAL A CA 1
ATOM 1766 C C . VAL A 1 234 ? -5.408 1.919 15.354 1.00 98.06 234 VAL A C 1
ATOM 1768 O O . VAL A 1 234 ? -5.027 1.585 14.235 1.00 98.06 234 VAL A O 1
ATOM 1771 N N . VAL A 1 235 ? -6.415 2.769 15.546 1.00 97.94 235 VAL A N 1
ATOM 1772 C CA . VAL A 1 235 ? -7.064 3.545 14.482 1.00 97.94 235 VAL A CA 1
ATOM 1773 C C . VAL A 1 235 ? -6.873 5.032 14.748 1.00 97.94 235 VAL A C 1
ATOM 1775 O O . VAL A 1 235 ? -7.144 5.518 15.847 1.00 97.94 235 VAL A O 1
ATOM 1778 N N . ASN A 1 236 ? -6.450 5.771 13.727 1.00 96.75 236 ASN A N 1
ATOM 1779 C CA . ASN A 1 236 ? -6.517 7.226 13.724 1.00 96.75 236 ASN A CA 1
ATOM 1780 C C . ASN A 1 236 ? -7.836 7.638 13.073 1.00 96.75 236 ASN A C 1
ATOM 1782 O O . ASN A 1 236 ? -8.010 7.477 11.866 1.00 96.75 236 ASN A O 1
ATOM 1786 N N . ALA A 1 237 ? -8.787 8.114 13.876 1.00 92.06 237 ALA A N 1
ATOM 1787 C CA . ALA A 1 237 ? -10.071 8.576 13.371 1.00 92.06 237 ALA A CA 1
ATOM 1788 C C . ALA A 1 237 ? -9.886 9.880 12.584 1.00 92.06 237 ALA A C 1
ATOM 1790 O O . ALA A 1 237 ? -9.082 10.737 12.955 1.00 92.06 237 ALA A O 1
ATOM 1791 N N . ILE A 1 238 ? -10.659 10.025 11.509 1.00 89.62 238 ILE A N 1
ATOM 1792 C CA . ILE A 1 238 ? -10.764 11.280 10.766 1.00 89.62 238 ILE A CA 1
ATOM 1793 C C . ILE A 1 238 ? -12.024 11.987 11.285 1.00 89.62 238 ILE A C 1
ATOM 1795 O O . ILE A 1 238 ? -13.093 11.366 11.194 1.00 89.62 238 ILE A O 1
ATOM 1799 N N . PRO A 1 239 ? -11.894 13.206 11.854 1.00 68.00 239 PRO A N 1
ATOM 1800 C CA . PRO A 1 239 ? -13.017 13.993 12.361 1.00 68.00 239 PRO A CA 1
ATOM 1801 C C . PRO A 1 239 ? -14.150 14.181 11.349 1.00 68.00 239 PRO A C 1
ATOM 1803 O O . PRO A 1 239 ? -13.859 14.271 10.132 1.00 68.00 239 PRO A O 1
#

Mean predicted aligned error: 6.89 Å